Protein 2AO6 (pdb70)

Nearest PDB structures (foldseek):
  1xow-assembly1_A  TM=1.003E+00  e=2.708E-36  Homo sapiens
  8fh0-assembly1_A  TM=9.966E-01  e=3.896E-35  Homo sapiens
  7ztz-assembly1_A  TM=9.965E-01  e=6.327E-35  Homo sapiens
  8fh1-assembly1_A  TM=9.965E-01  e=7.680E-35  Homo sapiens
  7ztv-assembly1_A  TM=9.935E-01  e=2.231E-34  Homo sapiens

CATH classification: 1.10.565.10

InterPro domains:
  IPR000536 Nuclear hormone receptor, ligand-binding domain [PF00104] (699-878)
  IPR000536 Nuclear hormone receptor, ligand-binding domain [PS51843] (669-900)
  IPR000536 Nuclear hormone receptor, ligand-binding domain [SM00430] (707-871)
  IPR001103 Androgen receptor [PF02166] (6-449)
  IPR001103 Androgen receptor [PR00521] (6-25)
  IPR001103 Androgen receptor [PR00521] (27-45)
  IPR001103 Androgen receptor [PR00521] (169-188)
  IPR001103 Androgen receptor [PR00521] (218-238)
  IPR001103 Androgen receptor [PR00521] (264-284)
  IPR001103 Androgen receptor [PR00521] (301-321)
  IPR001103 Androgen receptor [PR00521] (346-368)
  IPR001103 Androgen receptor [PR00521] (382-401)
  IPR001103 Androgen receptor [PR00521] (432-449)
  IPR001628 Zinc finger, nuclear hormone receptor-type [PF00105] (558-626)
  IPR001628 Zinc finger, nuclear hormone receptor-type [PR00047] (560-576)
  IPR001628 Zinc finger, nuclear hormone receptor-type [PR00047] (576-591)
  IPR001628 Zinc finger, nuclear hormone receptor-type [PR00047] (609-617)
  IPR001628 Zinc finger, nuclear hormone receptor-type [PR00047] (617-625)
  IPR001628 Zinc finger, nuclear hormone receptor-type [PS00031] (560-586)
  IPR001628 Zinc finger, nuclear hormone receptor-type [PS51030] (557-632)

Secondary structure (DSSP, 8-state):
-HHHHHHHHH----------TTSPP-HHHHHHHHHHHHHHHHHHHHHHHHTSTTGGGS-HHHHHHHHHHHHHHHHHHHHHHHHHHHHTTSSEEEETTEEE-HHHHHHTT-HHHHHHHHHHHHHHHHTT--HHHHHHHHHHHTTSEEETT--TTHHHHHHHHHHHHHHHHHHH--HHHHHHHHHHHHHHHHHHHHHHHHHHHHHHHHHHHHHT----HHHHHHHHHTHHHHHTTSEEE--S--/--HHHHHHHH-

GO terms:
  GO:0045944 positive regulation of transcription by RNA polymerase II (P, IDA)
  GO:0005634 nucleus (C, IDA)
  GO:0005737 cytoplasm (C, IDA)
  GO:0045944 positive regulation of transcription by RNA polymerase II (P, IMP)
  GO:0004879 nuclear receptor activity (F, IDA)
  GO:0001223 transcription coactivator binding (F, IDA)
  GO:0030520 estrogen receptor signaling pathway (P, IDA)
  GO:0030521 androgen receptor signaling pathway (P, IDA)
  GO:0071391 cellular response to estrogen stimulus (P, IDA)
  GO:0071394 cellular response to testosterone stimulus (P, IDA)
  GO:0001223 transcription coactivator binding (F, IPI)
  GO:0001091 RNA polymerase II general transcription initiation factor binding (F, IPI)
  GO:0051117 ATPase binding (F, IDA)
  GO:0032991 protein-containing complex (C, IDA)
  GO:0000978 RNA polymerase II cis-regulatory region sequence-specific DNA binding (F, IDA)
  GO:0001228 DNA-binding transcription activator activity, RNA polymerase II-specific (F, IDA)
  GO:0005497 androgen binding (F, IDA)
  GO:0003682 chromatin binding (F, IDA)
  GO:0003700 DNA-binding transcription factor activity (F, IDA)
  GO:0005634 nucleus (C, EXP)

Radius of gyration: 17.63 Å; Cα contacts (8 Å, |Δi|>4): 307; chains: 2; bounding box: 49×38×50 Å

Foldseek 3Di:
DVQLVQLVVLDDDAQAQPQDPVDDDAQQRLQQSLQSSLVRVLVSLLSSQVSHPLSVVDDPVVSVQLSLVLSLLLLLLVQLQCCCVPPNLQWGCSHPHRTGHQVNCVNNVVVVLRVLSSVLSNVCVVLVPDPSLSSLLSSLSSLFKFFPVADPCNPSSVVVNVVSLVVSLVVLPVSSVVSNVSSLVSSQSSFVSSLSVLVVVLVCLVCCVVVVHDHDDVRSVSSVPVSVCDVVVRMGTHHPPD/DPVVVVVVVVD

B-factor: mean 28.68, std 8.78, range [15.26, 87.95]

Sequence (253 aa):
PIFLNVLEAIEPGVVCAGHDNNQPDSFAALLSSLNELGERQLVHVVKWAKALPGFRNLHVDDQMAVIQYSWMGLMVFAMGWRSFTNVNSRMLYFAPDLVFNEYRMHKSRMYSQCVRMRHLSQEFGWLQITPQEFLCMKALLLFSIIPVDGLKNQKFFDELRMNYIKELDRIIATSCSRRFYQLTKLLDSVQPIARELHQFTFDLLIKSHMVSVDFPEMMAEIISVQVPKILSGKVKPIYFHTGNAALRYLLGA

Structure (mmCIF, N/CA/C/O backbone):
data_2AO6
#
_entry.id   2AO6
#
_cell.length_a   54.580
_cell.length_b   66.700
_cell.length_c   69.400
_cell.angle_alpha   90.00
_cell.angle_beta   90.00
_cell.angle_gamma   90.00
#
_symmetry.space_group_name_H-M   'P 21 21 21'
#
loop_
_entity.id
_entity.type
_entity.pdbx_description
1 polymer 'androgen receptor'
2 polymer '14-mer fragment of Nuclear receptor coactivator 2'
3 non-polymer (17BETA)-17-HYDROXY-17-METHYLESTRA-4,9,11-TRIEN-3-ONE
4 water water
#
loop_
_atom_site.group_PDB
_atom_site.id
_atom_site.type_symbol
_atom_site.label_atom_id
_atom_site.label_alt_id
_atom_site.label_comp_id
_atom_site.label_asym_id
_atom_site.label_entity_id
_atom_site.label_seq_id
_atom_site.pdbx_PDB_ins_code
_atom_site.Cartn_x
_atom_site.Cartn_y
_atom_site.Cartn_z
_atom_site.occupancy
_atom_site.B_iso_or_equiv
_atom_site.auth_seq_id
_atom_site.auth_comp_id
_atom_site.auth_asym_id
_atom_site.auth_atom_id
_atom_site.pdbx_PDB_model_num
ATOM 1 N N . PRO A 1 1 ? 9.592 25.087 19.537 1.00 34.82 671 PRO A N 1
ATOM 2 C CA . PRO A 1 1 ? 10.545 26.187 19.768 1.00 33.27 671 PRO A CA 1
ATOM 3 C C . PRO A 1 1 ? 11.972 25.746 20.072 1.00 29.79 671 PRO A C 1
ATOM 4 O O . PRO A 1 1 ? 12.638 25.186 19.214 1.00 27.99 671 PRO A O 1
ATOM 8 N N . ILE A 1 2 ? 12.426 25.992 21.298 1.00 29.11 672 ILE A N 1
ATOM 9 C CA . ILE A 1 2 ? 13.793 25.675 21.710 1.00 28.46 672 ILE A CA 1
ATOM 10 C C . ILE A 1 2 ? 14.385 24.369 21.199 1.00 26.57 672 ILE A C 1
ATOM 11 O O . ILE A 1 2 ? 15.405 24.386 20.511 1.00 25.41 672 ILE A O 1
ATOM 16 N N . PHE A 1 3 ? 13.758 23.244 21.532 1.00 25.90 673 PH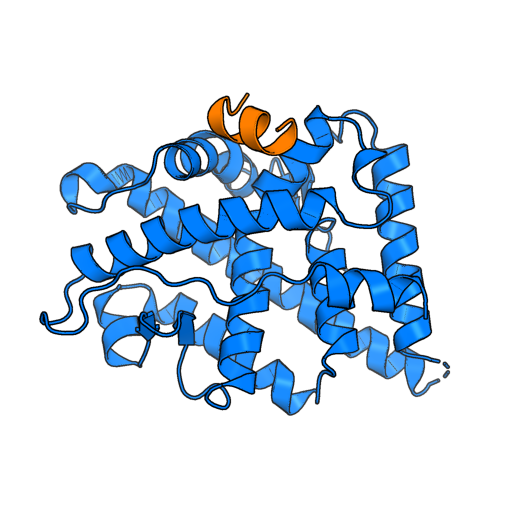E A N 1
ATOM 17 C CA . PHE A 1 3 ? 14.260 21.940 21.100 1.00 25.31 673 PHE A CA 1
ATOM 18 C C . PHE A 1 3 ? 14.409 21.832 19.577 1.00 24.71 673 PHE A C 1
ATOM 19 O O . PHE A 1 3 ? 15.473 21.459 19.083 1.00 21.55 673 PHE A O 1
ATOM 27 N N . LEU A 1 4 ? 13.348 22.150 18.836 1.00 22.61 674 LEU A N 1
ATOM 28 C CA . LEU A 1 4 ? 13.404 22.078 17.374 1.00 22.95 674 LEU A CA 1
ATOM 29 C C . LEU A 1 4 ? 14.374 23.090 16.775 1.00 21.48 674 LEU A C 1
ATOM 30 O O . LEU A 1 4 ? 14.991 22.823 15.739 1.00 21.97 674 LEU A O 1
ATOM 35 N N . ASN A 1 5 ? 14.505 24.254 17.407 1.00 20.19 675 ASN A N 1
ATOM 36 C CA . ASN A 1 5 ? 15.451 25.251 16.909 1.00 21.83 675 ASN A CA 1
ATOM 37 C C . ASN A 1 5 ? 16.840 24.632 16.913 1.00 18.14 675 ASN A C 1
ATOM 38 O O . ASN A 1 5 ? 17.612 24.820 15.976 1.00 17.32 675 ASN A O 1
ATOM 43 N N . VAL A 1 6 ? 17.146 23.903 17.982 1.00 17.52 676 VAL A N 1
ATOM 44 C CA . VAL A 1 6 ? 18.457 23.283 18.127 1.00 17.03 676 VAL A CA 1
ATOM 45 C C . VAL A 1 6 ? 18.704 22.197 17.096 1.00 16.91 676 VAL A C 1
ATOM 46 O O . VAL A 1 6 ? 19.721 22.224 16.417 1.00 17.05 676 VAL A O 1
ATOM 50 N N . LEU A 1 7 ? 17.776 21.250 16.964 1.00 17.01 677 LEU A N 1
ATOM 51 C CA . LEU A 1 7 ? 17.940 20.183 15.983 1.00 16.59 677 LEU A CA 1
ATOM 52 C C . LEU A 1 7 ? 18.134 20.728 14.561 1.00 17.41 677 LEU A C 1
ATOM 53 O O . LEU A 1 7 ? 18.938 20.206 13.792 1.00 16.53 677 LEU A O 1
ATOM 58 N N . GLU A 1 8 ? 17.404 21.776 14.201 1.00 17.65 678 GLU A N 1
ATOM 59 C CA . GLU A 1 8 ? 17.550 22.336 12.862 1.00 18.01 678 GLU A CA 1
ATOM 60 C C . GLU A 1 8 ? 18.921 22.983 12.704 1.00 20.26 678 GLU A C 1
ATOM 61 O O . GLU A 1 8 ? 19.574 22.831 11.669 1.00 18.83 678 GLU A O 1
ATOM 63 N N . ALA A 1 9 ? 19.357 23.685 13.746 1.00 18.33 679 ALA A N 1
ATOM 64 C CA . ALA A 1 9 ? 20.641 24.381 13.730 1.00 19.78 679 ALA A CA 1
ATOM 65 C C . ALA A 1 9 ? 21.860 23.463 13.620 1.00 19.09 679 ALA A C 1
ATOM 66 O O . ALA A 1 9 ? 22.826 23.797 12.947 1.00 19.29 679 ALA A O 1
ATOM 68 N N . ILE A 1 10 ? 21.815 22.306 14.270 1.00 19.16 680 ILE A N 1
ATOM 69 C CA . ILE A 1 10 ? 22.957 21.391 14.237 1.00 18.89 680 ILE A CA 1
ATOM 70 C C . ILE A 1 10 ? 22.944 20.359 13.118 1.00 18.58 680 ILE A C 1
ATOM 71 O O . ILE A 1 10 ? 23.906 19.615 12.962 1.00 18.99 680 ILE A O 1
ATOM 76 N N . GLU A 1 11 ? 21.869 20.306 12.341 1.00 20.23 681 GLU A N 1
ATOM 77 C CA . GLU A 1 11 ? 21.772 19.327 11.260 1.00 22.14 681 GLU A CA 1
ATOM 78 C C . GLU A 1 11 ? 22.926 19.472 10.267 1.00 23.65 681 GLU A C 1
ATOM 79 O O . GLU A 1 11 ? 23.135 20.535 9.685 1.00 23.68 681 GLU A O 1
ATOM 85 N N . PRO A 1 12 ? 23.690 18.392 10.057 1.00 24.26 682 PRO A N 1
ATOM 86 C CA . PRO A 1 12 ? 24.825 18.424 9.130 1.00 26.35 682 PRO A CA 1
ATOM 87 C C . PRO A 1 12 ? 24.440 18.843 7.720 1.00 26.47 682 PRO A C 1
ATOM 88 O O . PRO A 1 12 ? 23.311 18.619 7.279 1.00 27.68 682 PRO A O 1
ATOM 92 N N . GLY A 1 13 ? 25.389 19.450 7.020 1.00 26.99 683 GLY A N 1
ATOM 93 C CA . GLY A 1 13 ? 25.145 19.870 5.656 1.00 26.65 683 GLY A CA 1
ATOM 94 C C . GLY A 1 13 ? 25.448 18.725 4.705 1.00 28.40 683 GLY A C 1
ATOM 95 O O . GLY A 1 13 ? 25.550 17.567 5.130 1.00 27.67 683 GLY A O 1
ATOM 96 N N . VAL A 1 14 ? 25.604 19.041 3.424 1.00 26.59 684 VAL A N 1
ATOM 97 C CA . VAL A 1 14 ? 25.887 18.028 2.411 1.00 26.80 684 VAL A CA 1
ATOM 98 C C . VAL A 1 14 ? 27.267 17.393 2.591 1.00 25.78 684 VAL A C 1
ATOM 99 O O . VAL A 1 14 ? 28.246 18.082 2.879 1.00 24.87 684 VAL A O 1
ATOM 103 N N . VAL A 1 15 ? 27.325 16.073 2.433 1.00 24.09 685 VAL A N 1
ATOM 104 C CA . VAL A 1 15 ? 28.570 15.320 2.552 1.00 22.95 685 VAL A CA 1
ATOM 105 C C . VAL A 1 15 ? 28.825 14.556 1.246 1.00 24.01 685 VAL A C 1
ATOM 106 O O . VAL A 1 15 ? 27.999 13.754 0.824 1.00 22.03 685 VAL A O 1
ATOM 110 N N . CYS A 1 16 ? 29.963 14.808 0.604 1.00 24.53 686 CYS A N 1
ATOM 111 C CA . CYS A 1 16 ? 30.291 14.127 -0.648 1.00 25.88 686 CYS A CA 1
ATOM 112 C C . CYS A 1 16 ? 31.190 12.915 -0.434 1.00 25.49 686 CYS A C 1
ATOM 113 O O . CYS A 1 16 ? 31.960 12.861 0.521 1.00 25.22 686 CYS A O 1
ATOM 116 N N . ALA A 1 17 ? 31.099 11.950 -1.345 1.00 24.45 687 ALA A N 1
ATOM 117 C CA . ALA A 1 17 ? 31.879 10.722 -1.246 1.00 25.62 687 ALA A CA 1
ATOM 118 C C . ALA A 1 17 ? 33.242 10.794 -1.922 1.00 25.88 687 ALA A C 1
ATOM 119 O O . ALA A 1 17 ? 34.172 10.097 -1.518 1.00 25.61 687 ALA A O 1
ATOM 121 N N . GLY A 1 18 ? 33.356 11.634 -2.946 1.00 23.76 688 GLY A N 1
ATOM 122 C CA . GLY A 1 18 ? 34.606 11.746 -3.675 1.00 24.13 688 GLY A CA 1
ATOM 123 C C . GLY A 1 18 ? 34.697 10.635 -4.705 1.00 24.79 688 GLY A C 1
ATOM 124 O O . GLY A 1 18 ? 35.785 10.249 -5.135 1.00 25.91 688 GLY A O 1
ATOM 125 N N . HIS A 1 19 ? 33.537 10.131 -5.114 1.00 24.27 689 HIS A N 1
ATOM 126 C CA . HIS A 1 19 ? 33.461 9.045 -6.083 1.00 25.05 689 HIS A CA 1
ATOM 127 C C . HIS A 1 19 ? 33.723 9.519 -7.507 1.00 23.61 689 HIS A C 1
ATOM 128 O O . HIS A 1 19 ? 33.313 10.613 -7.885 1.00 26.72 689 HIS A O 1
ATOM 135 N N . ASP A 1 20 ? 34.406 8.696 -8.295 1.00 23.37 690 ASP A N 1
ATOM 136 C CA . ASP A 1 20 ? 34.690 9.051 -9.679 1.00 24.26 690 ASP A CA 1
ATOM 137 C C . ASP A 1 20 ? 33.589 8.476 -10.559 1.00 23.99 690 ASP A C 1
ATOM 138 O O . ASP A 1 20 ? 33.597 7.297 -10.904 1.00 22.74 690 ASP A O 1
ATOM 143 N N . ASN A 1 21 ? 32.635 9.325 -10.909 1.00 24.78 691 ASN A N 1
ATOM 144 C CA . ASN A 1 21 ? 31.501 8.928 -11.730 1.00 24.91 691 ASN A CA 1
ATOM 145 C C . ASN A 1 21 ? 31.820 8.783 -13.216 1.00 27.77 691 ASN A C 1
ATOM 146 O O . ASN A 1 21 ? 30.975 8.346 -13.992 1.00 24.92 691 ASN A O 1
ATOM 151 N N . ASN A 1 22 ? 33.037 9.149 -13.609 1.00 29.11 692 ASN A N 1
ATOM 152 C CA . ASN A 1 22 ? 33.437 9.056 -15.013 1.00 33.11 692 ASN A CA 1
ATOM 153 C C . ASN A 1 22 ? 33.922 7.657 -15.364 1.00 34.36 692 ASN A C 1
ATOM 154 O O . ASN A 1 22 ? 33.954 7.272 -16.532 1.00 36.66 692 ASN A O 1
ATOM 159 N N . GLN A 1 23 ? 34.302 6.896 -14.347 1.00 36.12 693 GLN A N 1
ATOM 160 C CA . GLN A 1 23 ? 34.788 5.542 -14.555 1.00 38.45 693 GLN A CA 1
ATOM 161 C C . GLN A 1 23 ? 33.598 4.583 -14.581 1.00 38.79 693 GLN A C 1
ATOM 162 O O . GLN A 1 23 ? 32.547 4.871 -14.010 1.00 38.03 693 GLN A O 1
ATOM 168 N N . PRO A 1 24 ? 33.738 3.437 -15.264 1.00 38.73 694 PRO A N 1
ATOM 169 C CA . PRO A 1 24 ? 32.621 2.487 -15.302 1.00 37.73 694 PRO A CA 1
ATOM 170 C C . PRO A 1 24 ? 32.446 1.872 -13.912 1.00 36.29 694 PRO A C 1
ATOM 171 O O . PRO A 1 24 ? 33.424 1.681 -13.185 1.00 36.31 694 PRO A O 1
ATOM 175 N N . ASP A 1 25 ? 31.206 1.571 -13.541 1.00 33.80 695 ASP A N 1
ATOM 176 C CA . ASP A 1 25 ? 30.929 1.002 -12.227 1.00 32.36 695 ASP A CA 1
ATOM 177 C C . ASP A 1 25 ? 31.612 -0.338 -11.977 1.00 31.68 695 ASP A C 1
ATOM 178 O O . ASP A 1 25 ? 31.620 -1.215 -12.838 1.00 29.89 695 ASP A O 1
ATOM 183 N N . SER A 1 26 ? 32.193 -0.485 -10.791 1.00 30.03 696 SER A N 1
ATOM 184 C CA . SER A 1 26 ? 32.844 -1.733 -10.406 1.00 28.80 696 SER A CA 1
ATOM 185 C C . SER A 1 26 ? 32.543 -1.986 -8.933 1.00 26.48 696 SER A C 1
ATOM 186 O O . SER A 1 26 ? 32.352 -1.043 -8.165 1.00 24.62 696 SER A O 1
ATOM 1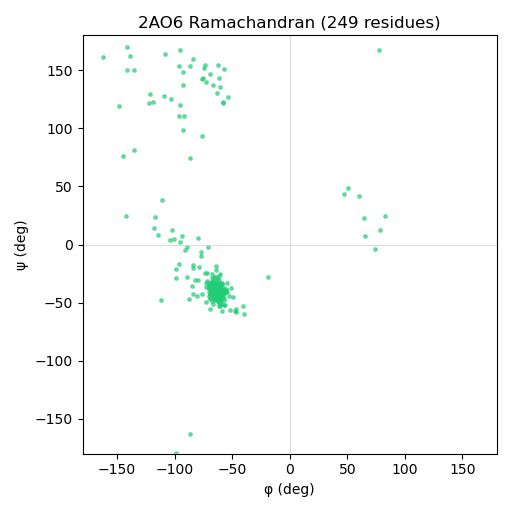89 N N . PHE A 1 27 ? 32.489 -3.260 -8.556 1.00 24.80 697 PHE A N 1
ATOM 190 C CA . PHE A 1 27 ? 32.211 -3.672 -7.181 1.00 26.24 697 PHE A CA 1
ATOM 191 C C . PHE A 1 27 ? 33.128 -2.974 -6.185 1.00 26.39 697 PHE A C 1
ATOM 192 O O . PHE A 1 27 ? 32.665 -2.319 -5.253 1.00 25.72 697 PHE A O 1
ATOM 200 N N . ALA A 1 28 ? 34.432 -3.116 -6.393 1.00 27.19 698 ALA A N 1
ATOM 201 C CA . ALA A 1 28 ? 35.420 -2.536 -5.494 1.00 27.49 698 ALA A CA 1
ATOM 202 C C . ALA A 1 28 ? 35.383 -1.017 -5.398 1.00 27.54 698 ALA A C 1
ATOM 203 O O . ALA A 1 28 ? 35.526 -0.462 -4.308 1.00 27.19 698 ALA A O 1
ATOM 205 N N . ALA A 1 29 ? 35.191 -0.340 -6.526 1.00 26.31 699 ALA A N 1
ATOM 206 C CA . ALA A 1 29 ? 35.158 1.118 -6.519 1.00 25.73 699 ALA A CA 1
ATOM 207 C C . ALA A 1 29 ? 33.918 1.665 -5.815 1.00 23.95 699 ALA A C 1
ATOM 208 O O . ALA A 1 29 ? 34.005 2.624 -5.053 1.00 22.69 699 ALA A O 1
ATOM 210 N N . LEU A 1 30 ? 32.763 1.063 -6.070 1.00 23.42 700 LEU A N 1
ATOM 211 C CA . LEU A 1 30 ? 31.529 1.527 -5.440 1.00 22.90 700 LEU A CA 1
ATOM 212 C C . LEU A 1 30 ? 31.575 1.311 -3.931 1.00 22.03 700 LEU A C 1
ATOM 213 O O . LEU A 1 30 ? 31.200 2.196 -3.168 1.00 20.43 700 LEU A O 1
ATOM 218 N N . LEU A 1 31 ? 32.042 0.141 -3.503 1.00 21.49 701 LEU A N 1
ATOM 219 C CA . LEU A 1 31 ? 32.112 -0.148 -2.074 1.00 22.00 701 LEU A CA 1
ATOM 220 C C . LEU A 1 31 ? 33.189 0.677 -1.373 1.00 22.61 701 LEU A C 1
ATOM 221 O O . LEU A 1 31 ? 33.008 1.103 -0.223 1.00 21.11 701 LEU A O 1
ATOM 226 N N . SER A 1 32 ? 34.309 0.910 -2.051 1.00 21.78 702 SER A N 1
ATOM 227 C CA . SER A 1 32 ? 35.359 1.727 -1.454 1.00 21.64 702 SER A CA 1
ATOM 228 C C . SER A 1 32 ? 34.835 3.152 -1.267 1.00 21.79 702 SER A C 1
ATOM 229 O O . SER A 1 32 ? 35.123 3.800 -0.265 1.00 22.69 702 SER A O 1
ATOM 232 N N . SER A 1 33 ? 34.065 3.642 -2.235 1.00 20.41 703 SER A N 1
ATOM 233 C CA . SER A 1 33 ? 33.507 4.983 -2.125 1.00 20.35 703 SER A CA 1
ATOM 234 C C . SER A 1 33 ? 32.501 5.054 -0.988 1.00 18.55 703 SER A C 1
ATOM 235 O O . SER A 1 33 ? 32.488 6.018 -0.229 1.00 19.94 703 SER A O 1
ATOM 238 N N . LEU A 1 34 ? 31.652 4.040 -0.875 1.00 17.50 704 LEU A N 1
ATOM 239 C CA . LEU A 1 34 ? 30.678 4.009 0.204 1.00 18.77 704 LEU A CA 1
ATOM 240 C C . LEU A 1 34 ? 31.397 4.034 1.550 1.00 18.34 704 LEU A C 1
ATOM 241 O O . LEU A 1 34 ? 31.003 4.783 2.436 1.00 18.18 704 LEU A O 1
ATOM 246 N N . ASN A 1 35 ? 32.459 3.235 1.697 1.00 18.02 705 ASN A N 1
ATOM 247 C CA . ASN A 1 35 ? 33.211 3.199 2.948 1.00 19.93 705 ASN A CA 1
ATOM 248 C C . ASN A 1 35 ? 33.823 4.553 3.290 1.00 19.15 705 ASN A C 1
ATOM 249 O O . ASN A 1 35 ? 33.802 4.972 4.444 1.00 19.57 705 ASN A O 1
ATOM 254 N N . GLU A 1 36 ? 34.364 5.238 2.292 1.00 20.21 706 GLU A N 1
ATOM 255 C CA . GLU A 1 36 ? 34.958 6.555 2.517 1.00 19.68 706 GLU A CA 1
ATOM 256 C C . GLU A 1 36 ? 33.855 7.532 2.931 1.00 18.48 706 GLU A C 1
ATOM 257 O O . GLU A 1 36 ? 34.048 8.366 3.810 1.00 19.82 706 GLU A O 1
ATOM 263 N N . LEU A 1 37 ? 32.699 7.423 2.290 1.00 17.42 707 LEU A N 1
ATOM 264 C CA . LEU A 1 37 ? 31.576 8.293 2.614 1.00 16.88 707 LEU A CA 1
ATOM 265 C C . LEU A 1 37 ? 31.117 7.988 4.038 1.00 17.13 707 LEU A C 1
ATOM 266 O O . LEU A 1 37 ? 30.758 8.893 4.790 1.00 20.06 707 LEU A O 1
ATOM 271 N N . GLY A 1 38 ? 31.140 6.709 4.404 1.00 20.10 708 GLY A N 1
ATOM 272 C CA . GLY A 1 38 ? 30.730 6.307 5.740 1.00 21.40 708 GLY A CA 1
ATOM 273 C C . GLY A 1 38 ? 31.629 6.942 6.785 1.00 23.03 708 GLY A C 1
ATOM 274 O O . GLY A 1 38 ? 31.169 7.398 7.839 1.00 21.20 708 GLY A O 1
ATOM 275 N N . GLU A 1 39 ? 32.923 6.967 6.495 1.00 23.06 709 GLU A N 1
ATOM 276 C CA . GLU A 1 39 ? 33.881 7.569 7.408 1.00 23.64 709 GLU A CA 1
ATOM 277 C C . GLU A 1 39 ? 33.579 9.062 7.521 1.00 23.52 709 GLU A C 1
ATOM 278 O O . GLU A 1 39 ? 33.535 9.616 8.622 1.00 21.97 709 GLU A O 1
ATOM 284 N N . ARG A 1 40 ? 33.375 9.714 6.380 1.00 20.85 710 ARG A N 1
ATOM 285 C CA . ARG A 1 40 ? 33.078 11.139 6.382 1.00 20.95 710 ARG A CA 1
ATOM 286 C C . ARG A 1 40 ? 31.811 11.440 7.161 1.00 20.35 710 ARG A C 1
ATOM 287 O O . ARG A 1 40 ? 31.760 12.413 7.910 1.00 20.86 710 ARG A O 1
ATOM 295 N N . GLN A 1 41 ? 30.794 10.601 7.000 1.00 19.21 711 GLN A N 1
ATOM 296 C CA . GLN A 1 41 ? 29.548 10.806 7.715 1.00 20.93 711 GLN A CA 1
ATOM 297 C C . GLN A 1 41 ? 29.709 10.534 9.205 1.00 19.78 711 GLN A C 1
ATOM 298 O O . GLN A 1 41 ? 29.074 11.188 10.020 1.00 19.33 711 GLN A O 1
ATOM 304 N N . LEU A 1 42 ? 30.567 9.582 9.563 1.00 18.78 712 LEU A N 1
ATOM 305 C CA . LEU A 1 42 ? 30.795 9.277 10.970 1.00 19.59 712 LEU A CA 1
ATOM 306 C C . LEU A 1 42 ? 31.358 10.517 11.662 1.00 18.72 712 LEU A C 1
ATOM 307 O O . LEU A 1 42 ? 30.989 10.836 12.791 1.00 18.06 712 LEU A O 1
ATOM 312 N N . VAL A 1 43 ? 32.263 11.211 10.979 1.00 19.68 713 VAL A N 1
ATOM 313 C CA . VAL A 1 43 ? 32.862 12.423 11.529 1.00 20.06 713 VAL A CA 1
ATOM 314 C C . VAL A 1 43 ? 31.753 13.436 11.823 1.00 19.46 713 VAL A C 1
ATOM 315 O O . VAL A 1 43 ? 31.735 14.060 12.884 1.00 17.67 713 VAL A O 1
ATOM 319 N N . HIS A 1 44 ? 30.828 13.594 10.879 1.00 19.51 714 HIS A N 1
ATOM 320 C CA . HIS A 1 44 ? 29.708 14.520 11.057 1.00 19.38 714 HIS A CA 1
ATOM 321 C C . HIS A 1 44 ? 28.741 14.063 12.143 1.00 19.81 714 HIS A C 1
ATOM 322 O O . HIS A 1 44 ? 28.131 14.888 12.826 1.00 20.41 714 HIS A O 1
ATOM 329 N N . VAL A 1 45 ? 28.584 12.754 12.300 1.00 19.20 715 VAL A N 1
ATOM 330 C CA . VAL A 1 45 ? 27.691 12.247 13.342 1.00 19.02 715 VAL A CA 1
ATOM 331 C C . VAL A 1 45 ? 28.218 12.614 14.729 1.00 19.04 715 VAL A C 1
ATOM 332 O O . VAL A 1 45 ? 27.447 12.951 15.630 1.00 20.03 715 VAL A O 1
ATOM 336 N N . VAL A 1 46 ? 29.531 12.552 14.908 1.00 19.45 716 VAL A N 1
ATOM 337 C CA . VAL A 1 46 ? 30.117 12.891 16.204 1.00 20.57 716 VAL A CA 1
ATOM 338 C C . VAL A 1 46 ? 29.918 14.378 16.519 1.00 21.04 716 VAL A C 1
ATOM 339 O O . VAL A 1 46 ? 29.514 14.731 17.618 1.00 20.34 716 VAL A O 1
ATOM 343 N N . LYS A 1 47 ? 30.178 15.245 15.545 1.00 22.22 717 LYS A N 1
ATOM 344 C CA . LYS A 1 47 ? 30.028 16.691 15.742 1.00 22.88 717 LYS A CA 1
ATOM 345 C C . LYS A 1 47 ? 28.570 17.048 16.035 1.00 22.06 717 LYS A C 1
ATOM 346 O O . LYS A 1 47 ? 28.274 17.939 16.833 1.00 21.33 717 LYS A O 1
ATOM 352 N N . TRP A 1 48 ? 27.666 16.325 15.384 1.00 19.22 718 TRP A N 1
ATOM 353 C CA . TRP A 1 48 ? 26.230 16.507 15.545 1.00 18.83 718 TRP A CA 1
ATOM 354 C C . TRP A 1 48 ? 25.779 16.047 16.939 1.00 17.47 718 TRP A C 1
ATOM 355 O O . TRP A 1 48 ? 25.165 16.813 17.696 1.00 16.91 718 TRP A O 1
ATOM 366 N N . ALA A 1 49 ? 26.092 14.800 17.272 1.00 17.20 719 ALA A N 1
ATOM 367 C CA . ALA A 1 49 ? 25.729 14.219 18.560 1.00 19.03 719 ALA A CA 1
ATOM 368 C C . ALA A 1 49 ? 26.245 15.052 19.728 1.00 19.23 719 ALA A C 1
ATOM 369 O O . ALA A 1 49 ? 25.560 15.211 20.738 1.00 19.41 719 ALA A O 1
ATOM 371 N N . LYS A 1 50 ? 27.454 15.581 19.591 1.00 17.74 720 LYS A N 1
ATOM 372 C CA . LYS A 1 50 ? 28.038 16.394 20.649 1.00 21.02 720 LYS A CA 1
ATOM 373 C C . LYS A 1 50 ? 27.212 17.634 20.952 1.00 21.32 720 LYS A C 1
ATOM 374 O O . LYS A 1 50 ? 27.258 18.165 22.064 1.00 22.25 720 LYS A O 1
ATOM 380 N N . ALA A 1 51 ? 26.451 18.093 19.968 1.00 19.46 721 ALA A N 1
ATOM 381 C CA . ALA A 1 51 ? 25.643 19.297 20.141 1.00 19.69 721 ALA A CA 1
ATOM 382 C C . ALA A 1 51 ? 24.168 19.039 20.434 1.00 19.77 721 ALA A C 1
ATOM 383 O O . ALA A 1 51 ? 23.379 19.981 20.504 1.00 19.95 721 ALA A O 1
ATOM 385 N N . LEU A 1 52 ? 23.789 17.777 20.606 1.00 19.57 722 LEU A N 1
ATOM 386 C CA . LEU A 1 52 ? 22.397 17.443 20.901 1.00 19.40 722 LEU A CA 1
ATOM 387 C C . LEU A 1 52 ? 22.065 17.779 22.352 1.00 19.99 722 LEU A C 1
ATOM 388 O O . LEU A 1 52 ? 22.895 17.617 23.239 1.00 19.03 722 LEU A O 1
ATOM 393 N N . PRO A 1 53 ? 20.840 18.259 22.611 1.00 19.26 723 PRO A N 1
ATOM 394 C CA . PRO A 1 53 ? 20.467 18.594 23.986 1.00 20.24 723 PRO A CA 1
ATOM 395 C C . PRO A 1 53 ? 20.696 17.421 24.950 1.00 21.07 723 PRO A C 1
ATOM 396 O O . PRO A 1 53 ? 20.230 16.303 24.710 1.00 21.00 723 PRO A O 1
ATOM 400 N N . GLY A 1 54 ? 21.434 17.682 26.025 1.00 21.12 724 GLY A N 1
ATOM 401 C CA . GLY A 1 54 ? 21.703 16.666 27.030 1.00 23.40 724 GLY A CA 1
ATOM 402 C C . GLY A 1 54 ? 22.687 15.543 26.729 1.00 23.91 724 GLY A C 1
ATOM 403 O O . GLY A 1 54 ? 22.974 14.731 27.611 1.00 26.51 724 GLY A O 1
ATOM 404 N N . PHE A 1 55 ? 23.225 15.485 25.514 1.00 23.75 725 PHE A N 1
ATOM 405 C CA . PHE A 1 55 ? 24.154 14.414 25.157 1.00 24.48 725 PHE A CA 1
ATOM 406 C C . PHE A 1 55 ? 25.416 14.339 26.014 1.00 27.41 725 PHE A C 1
ATOM 407 O O . PHE A 1 55 ? 25.846 13.250 26.406 1.00 25.59 725 PHE A O 1
ATOM 415 N N . ARG A 1 56 ? 26.020 15.489 26.290 1.00 30.06 726 ARG A N 1
ATOM 416 C CA . ARG A 1 56 ? 27.241 15.515 27.083 1.00 33.69 726 ARG A CA 1
ATOM 417 C C . ARG A 1 56 ? 26.991 15.191 28.552 1.00 34.86 726 ARG A C 1
ATOM 418 O O . ARG A 1 56 ? 27.929 15.128 29.350 1.00 36.43 726 ARG A O 1
ATOM 426 N N . ASN A 1 57 ? 25.725 14.983 28.903 1.00 34.95 727 ASN A N 1
ATOM 427 C CA . ASN A 1 57 ? 25.356 14.616 30.267 1.00 36.74 727 ASN A CA 1
ATOM 428 C C . ASN A 1 57 ? 25.649 13.127 30.457 1.00 35.98 727 ASN A C 1
ATOM 429 O O . ASN A 1 57 ? 25.755 12.637 31.584 1.00 36.80 727 ASN A O 1
ATOM 434 N N . LEU A 1 58 ? 25.764 12.411 29.342 1.00 32.88 728 LEU A N 1
ATOM 435 C CA . LEU A 1 58 ? 26.047 10.981 29.366 1.00 30.88 728 LEU A CA 1
ATOM 436 C C . LEU A 1 58 ? 27.503 10.746 29.726 1.00 29.48 728 LEU A C 1
ATOM 437 O O . LEU A 1 58 ? 28.360 11.589 29.460 1.00 30.57 728 LEU A O 1
ATOM 442 N N . HIS A 1 59 ? 27.784 9.601 30.332 1.00 30.88 729 HIS A N 1
ATOM 443 C CA . HIS A 1 59 ? 29.157 9.266 30.672 1.00 31.16 729 HIS A CA 1
ATOM 444 C C . HIS A 1 59 ? 29.909 9.216 29.340 1.00 31.14 729 HIS A C 1
ATOM 445 O O . HIS A 1 59 ? 29.357 8.774 28.326 1.00 27.57 729 HIS A O 1
ATOM 452 N N . VAL A 1 60 ? 31.159 9.663 29.337 1.00 28.01 730 VAL A N 1
ATOM 453 C CA . VAL A 1 60 ? 31.937 9.680 28.108 1.00 31.17 730 VAL A CA 1
ATOM 454 C C . VAL A 1 60 ? 32.036 8.319 27.419 1.00 30.52 730 VAL A C 1
ATOM 455 O O . VAL A 1 60 ? 31.994 8.244 26.192 1.00 29.42 730 VAL A O 1
ATOM 459 N N . ASP A 1 61 ? 32.166 7.244 28.192 1.00 30.51 731 ASP A N 1
ATOM 460 C CA . ASP A 1 61 ? 32.252 5.919 27.584 1.00 32.11 731 ASP A CA 1
ATOM 461 C C . ASP A 1 61 ? 30.927 5.548 26.926 1.00 30.14 731 ASP A C 1
ATOM 462 O O . ASP A 1 61 ? 30.906 4.791 25.956 1.00 28.77 731 ASP A O 1
ATOM 467 N N . ASP A 1 62 ? 29.829 6.087 27.449 1.00 28.73 732 ASP A N 1
ATOM 468 C CA . ASP A 1 62 ? 28.506 5.809 26.889 1.00 28.04 732 ASP A CA 1
ATOM 469 C C . ASP A 1 62 ? 28.276 6.659 25.641 1.00 26.83 732 ASP A C 1
ATOM 470 O O . ASP A 1 62 ? 27.552 6.258 24.727 1.00 26.40 732 ASP A O 1
ATOM 475 N N . GLN A 1 63 ? 28.886 7.836 25.610 1.00 24.85 733 GLN A N 1
ATOM 476 C CA . GLN A 1 63 ? 28.763 8.708 24.448 1.00 24.68 733 GLN A CA 1
ATOM 477 C C . GLN A 1 63 ? 29.377 7.956 23.269 1.00 23.08 733 GLN A C 1
ATOM 478 O O . GLN A 1 63 ? 28.792 7.873 22.186 1.00 23.31 733 GLN A O 1
ATOM 484 N N . MET A 1 64 ? 30.561 7.404 23.505 1.00 21.04 734 MET A N 1
ATOM 485 C CA . MET A 1 64 ? 31.280 6.647 22.492 1.00 22.54 734 MET A CA 1
ATOM 486 C C . MET A 1 64 ? 30.446 5.464 22.031 1.00 22.62 734 MET A C 1
ATOM 487 O O . MET A 1 64 ? 30.309 5.205 20.831 1.00 21.76 734 MET A O 1
ATOM 492 N N . ALA A 1 65 ? 29.885 4.752 23.002 1.00 22.08 735 ALA A N 1
ATOM 493 C CA . ALA A 1 65 ? 29.088 3.569 22.727 1.00 21.91 735 ALA A CA 1
ATOM 494 C C . ALA A 1 65 ? 27.873 3.797 21.843 1.00 21.12 735 ALA A C 1
ATOM 495 O O . ALA A 1 65 ? 27.749 3.155 20.809 1.00 21.76 735 ALA A O 1
ATOM 497 N N . VAL A 1 66 ? 26.971 4.693 22.241 1.00 22.21 736 VAL A N 1
ATOM 498 C CA . VAL A 1 66 ? 25.775 4.919 21.439 1.00 21.25 736 VAL A CA 1
ATOM 499 C C . VAL A 1 66 ? 26.127 5.409 20.042 1.00 19.79 736 VAL A C 1
ATOM 500 O O . VAL A 1 66 ? 25.463 5.057 19.073 1.00 18.69 736 VAL A O 1
ATOM 504 N N . ILE A 1 67 ? 27.177 6.212 19.925 1.00 17.38 737 ILE A N 1
ATOM 505 C CA . ILE A 1 67 ? 27.569 6.678 18.606 1.00 17.83 737 ILE A CA 1
ATOM 506 C C . ILE A 1 67 ? 28.003 5.490 17.749 1.00 19.11 737 ILE A C 1
ATOM 507 O O . ILE A 1 67 ? 27.570 5.351 16.608 1.00 16.03 737 ILE A O 1
ATOM 512 N N . GLN A 1 68 ? 28.847 4.625 18.313 1.00 18.08 738 GLN A N 1
ATOM 513 C CA . GLN A 1 68 ? 29.346 3.469 17.584 1.00 21.89 738 GLN A CA 1
ATOM 514 C C . GLN A 1 68 ? 28.294 2.416 17.240 1.00 22.34 738 GLN A C 1
ATOM 515 O O . GLN A 1 68 ? 28.402 1.749 16.215 1.00 23.21 738 GLN A O 1
ATOM 521 N N . TYR A 1 69 ? 27.275 2.264 18.081 1.00 20.56 739 TYR A N 1
ATOM 522 C CA . TYR A 1 69 ? 26.238 1.277 17.806 1.00 19.67 739 TYR A CA 1
ATOM 523 C C . TYR A 1 69 ? 25.154 1.819 16.877 1.00 19.56 739 TYR A C 1
ATOM 524 O O . TYR A 1 69 ? 24.623 1.088 16.044 1.00 19.12 739 TYR A O 1
ATOM 533 N N . SER A 1 70 ? 24.836 3.101 17.026 1.00 17.93 740 SER A N 1
ATOM 534 C CA . SER A 1 70 ? 23.781 3.740 16.241 1.00 19.15 740 SER A CA 1
ATOM 535 C C . SER A 1 70 ? 24.164 4.259 14.863 1.00 19.08 740 SER A C 1
ATOM 536 O O . SER A 1 70 ? 23.293 4.518 14.035 1.00 18.51 740 SER A O 1
ATOM 539 N N . TRP A 1 71 ? 25.460 4.425 14.630 1.00 18.46 741 TRP A N 1
ATOM 540 C CA . TRP A 1 71 ? 25.978 4.943 13.367 1.00 18.99 741 TRP A CA 1
ATOM 541 C C . TRP A 1 71 ? 25.287 4.418 12.101 1.00 18.98 741 TRP A C 1
ATOM 542 O O . TRP A 1 71 ? 24.826 5.205 11.271 1.00 17.85 741 TRP A O 1
ATOM 553 N N . MET A 1 72 ? 25.196 3.101 11.953 1.00 17.29 742 MET A N 1
ATOM 554 C CA . MET A 1 72 ? 24.566 2.530 10.763 1.00 18.62 742 MET A CA 1
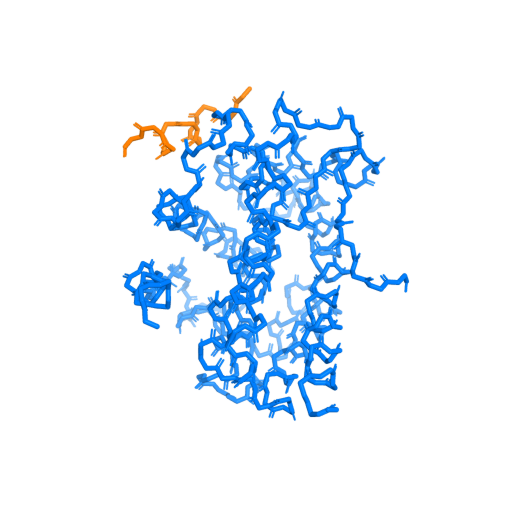ATOM 555 C C . MET A 1 72 ? 23.116 2.982 10.579 1.00 17.72 742 MET A C 1
ATOM 556 O O . MET A 1 72 ? 22.736 3.427 9.495 1.00 15.70 742 MET A O 1
ATOM 561 N N . GLY A 1 73 ? 22.316 2.849 11.635 1.00 18.00 743 GLY A N 1
ATOM 562 C CA . GLY A 1 73 ? 20.917 3.238 11.568 1.00 17.07 743 GLY A CA 1
ATOM 563 C C . GLY A 1 73 ? 20.750 4.707 11.248 1.00 17.73 743 GLY A C 1
ATOM 564 O O . GLY A 1 73 ? 19.880 5.089 10.462 1.00 17.69 743 GLY A O 1
ATOM 565 N N . LEU A 1 74 ? 21.578 5.540 11.870 1.00 15.82 744 LEU A N 1
ATOM 566 C CA . LEU A 1 74 ? 21.531 6.972 11.621 1.00 18.60 744 LEU A CA 1
ATOM 567 C C . LEU A 1 74 ? 21.811 7.262 10.142 1.00 16.90 744 LEU A C 1
ATOM 568 O O . LEU A 1 74 ? 21.113 8.062 9.526 1.00 16.78 744 LEU A O 1
ATOM 573 N N . MET A 1 75 ? 22.818 6.608 9.566 1.00 18.92 745 MET A N 1
ATOM 574 C CA . MET A 1 75 ? 23.144 6.847 8.163 1.00 17.75 745 MET A CA 1
ATOM 575 C C . MET A 1 75 ? 22.028 6.391 7.239 1.00 18.72 745 MET A C 1
ATOM 576 O O . MET A 1 75 ? 21.702 7.072 6.267 1.00 19.09 745 MET A O 1
ATOM 581 N N . VAL A 1 76 ? 21.441 5.239 7.550 1.00 17.61 746 VAL A N 1
ATOM 582 C CA . VAL A 1 76 ? 20.361 4.689 6.743 1.00 18.13 746 VAL A CA 1
ATOM 583 C C . VAL A 1 76 ? 19.124 5.586 6.744 1.00 17.75 746 VAL A C 1
ATOM 584 O O . VAL A 1 76 ? 18.511 5.830 5.703 1.00 16.14 746 VAL A O 1
ATOM 588 N N . PHE A 1 77 ? 18.767 6.080 7.921 1.00 17.89 747 PHE A N 1
ATOM 589 C CA . PHE A 1 77 ? 17.601 6.942 8.074 1.00 18.65 747 PHE A CA 1
ATOM 590 C C . PHE A 1 77 ? 17.788 8.269 7.328 1.00 20.00 747 PHE A C 1
ATOM 591 O O . PHE A 1 77 ? 16.903 8.706 6.589 1.00 19.50 747 PHE A O 1
ATOM 599 N N . ALA A 1 78 ? 18.939 8.908 7.520 1.00 17.44 748 ALA A N 1
ATOM 600 C CA . ALA A 1 78 ? 19.212 10.176 6.863 1.00 18.76 748 ALA A CA 1
ATOM 601 C C . ALA A 1 78 ? 19.260 10.000 5.347 1.00 19.34 748 ALA A C 1
ATOM 602 O O . ALA A 1 78 ? 18.760 10.838 4.599 1.00 18.03 748 ALA A O 1
ATOM 604 N N . MET A 1 79 ? 19.859 8.902 4.901 1.00 19.46 749 MET A N 1
ATOM 605 C CA . MET A 1 79 ? 19.968 8.626 3.476 1.00 20.21 749 MET A CA 1
ATOM 606 C C . MET A 1 79 ? 18.571 8.425 2.885 1.00 21.10 749 MET A C 1
ATOM 607 O O . MET A 1 79 ? 18.285 8.872 1.772 1.00 20.67 749 MET A O 1
ATOM 612 N N . GLY A 1 80 ? 17.700 7.759 3.639 1.00 21.91 750 GLY A N 1
ATOM 613 C CA . GLY A 1 80 ? 16.345 7.534 3.162 1.00 22.59 750 GLY A CA 1
ATOM 614 C C . GLY A 1 80 ? 15.614 8.856 2.999 1.00 22.41 750 GLY A C 1
ATOM 615 O O . GLY A 1 80 ? 14.818 9.041 2.072 1.00 20.55 750 GLY A O 1
ATOM 616 N N . TRP A 1 81 ? 15.892 9.791 3.902 1.00 20.74 751 TRP A N 1
ATOM 617 C CA . TRP A 1 81 ? 15.261 11.104 3.848 1.00 20.91 751 TRP A CA 1
ATOM 618 C C . TRP A 1 81 ? 15.799 11.883 2.654 1.00 21.42 751 TRP A C 1
ATOM 619 O O . TRP A 1 81 ? 15.032 12.512 1.924 1.00 22.44 751 TRP A O 1
ATOM 630 N N . ARG A 1 82 ? 17.114 11.841 2.455 1.00 20.93 752 ARG A N 1
ATOM 631 C CA . ARG A 1 82 ? 17.735 12.540 1.328 1.00 22.04 752 ARG A CA 1
ATOM 632 C C . ARG A 1 82 ? 17.182 12.027 -0.003 1.00 22.30 752 ARG A C 1
ATOM 633 O O . ARG A 1 82 ? 16.929 12.800 -0.927 1.00 23.68 752 ARG A O 1
ATOM 641 N N . SER A 1 83 ? 17.001 10.716 -0.090 1.00 23.24 753 SER A N 1
ATOM 642 C CA . SER A 1 83 ? 16.493 10.093 -1.306 1.00 23.90 753 SER A CA 1
ATOM 643 C C . SER A 1 83 ? 15.075 10.583 -1.581 1.00 26.63 753 SER A C 1
ATOM 644 O O . SER A 1 83 ? 14.726 10.926 -2.713 1.00 26.46 753 SER A O 1
ATOM 647 N N . PHE A 1 84 ? 14.263 10.613 -0.531 1.00 25.04 754 PHE A N 1
ATOM 648 C CA . PHE A 1 84 ? 12.887 11.071 -0.645 1.00 26.47 754 PHE A CA 1
ATOM 649 C C . PHE A 1 84 ? 12.817 12.517 -1.103 1.00 27.11 754 PHE A C 1
ATOM 650 O O . PHE A 1 84 ? 12.144 12.825 -2.085 1.00 27.54 754 PHE A O 1
ATOM 658 N N . THR A 1 85 ? 13.524 13.401 -0.405 1.00 28.48 755 THR A N 1
ATOM 659 C CA . THR A 1 85 ? 13.486 14.821 -0.733 1.00 31.54 755 THR A CA 1
ATOM 660 C C . THR A 1 85 ? 14.232 15.251 -1.990 1.00 32.38 755 THR A C 1
ATOM 661 O O . THR A 1 85 ? 13.895 16.273 -2.579 1.00 32.54 755 THR A O 1
ATOM 665 N N . ASN A 1 86 ? 15.236 14.492 -2.416 1.00 31.06 756 ASN A N 1
ATOM 666 C CA . ASN A 1 86 ? 15.992 14.902 -3.597 1.00 32.85 756 ASN A CA 1
ATOM 667 C C . ASN A 1 86 ? 15.607 14.235 -4.912 1.00 32.74 756 ASN A C 1
ATOM 668 O O . ASN A 1 86 ? 15.751 14.834 -5.975 1.00 32.88 756 ASN A O 1
ATOM 673 N N . VAL A 1 87 ? 15.107 13.006 -4.849 1.00 33.19 757 VAL A N 1
ATOM 674 C CA . VAL A 1 87 ? 14.735 12.297 -6.066 1.00 31.57 757 VAL A CA 1
ATOM 675 C C . VAL A 1 87 ? 13.472 11.464 -5.896 1.00 33.03 757 VAL A C 1
ATOM 676 O O . VAL A 1 87 ? 13.253 10.488 -6.614 1.00 33.09 757 VAL A O 1
ATOM 680 N N . ASN A 1 88 ? 12.641 11.869 -4.943 1.00 33.09 758 ASN A N 1
ATOM 681 C CA . ASN A 1 88 ? 11.384 11.193 -4.654 1.00 35.41 758 ASN A CA 1
ATOM 682 C C . ASN A 1 88 ? 11.521 9.678 -4.548 1.00 35.63 758 ASN A C 1
ATOM 683 O O . ASN A 1 88 ? 10.701 8.929 -5.081 1.00 35.94 758 ASN A O 1
ATOM 688 N N . SER A 1 89 ? 12.570 9.237 -3.858 1.00 35.17 759 SER A N 1
ATOM 689 C CA . SER A 1 89 ? 12.825 7.817 -3.634 1.00 34.83 759 SER A CA 1
ATOM 690 C C . SER A 1 89 ? 13.138 7.008 -4.887 1.00 34.23 759 SER A C 1
ATOM 691 O O . SER A 1 89 ? 13.238 5.784 -4.822 1.00 36.20 759 SER A O 1
ATOM 694 N N . ARG A 1 90 ? 13.296 7.680 -6.022 1.00 33.62 760 ARG A N 1
ATOM 695 C CA . ARG A 1 90 ? 13.589 6.989 -7.275 1.00 33.32 760 ARG A CA 1
ATOM 696 C C . ARG A 1 90 ? 14.902 6.209 -7.200 1.00 33.63 760 ARG A C 1
ATOM 697 O O . ARG A 1 90 ? 15.013 5.114 -7.752 1.00 34.25 760 ARG A O 1
ATOM 699 N N . MET A 1 91 ? 15.888 6.785 -6.518 1.00 30.86 761 MET A N 1
ATOM 700 C CA . MET A 1 91 ? 17.199 6.167 -6.359 1.00 28.77 761 MET A CA 1
ATOM 701 C C . MET A 1 91 ? 17.715 6.418 -4.946 1.00 25.90 761 MET A C 1
ATOM 702 O O . MET A 1 91 ? 17.136 7.205 -4.201 1.00 25.02 761 MET A O 1
ATOM 707 N N . LEU A 1 92 ? 18.806 5.753 -4.583 1.00 23.08 762 LEU A N 1
ATOM 708 C CA . LEU A 1 92 ? 19.387 5.936 -3.261 1.00 22.05 762 LEU A CA 1
ATOM 709 C C . LEU A 1 92 ? 20.441 7.040 -3.336 1.00 21.45 762 LEU A C 1
ATOM 710 O O . LEU A 1 92 ? 21.501 6.868 -3.940 1.00 20.53 762 LEU A O 1
ATOM 715 N N . TYR A 1 93 ? 20.120 8.169 -2.717 1.00 19.58 763 TYR A N 1
ATOM 716 C CA . TYR A 1 93 ? 20.980 9.346 -2.700 1.00 19.63 763 TYR A CA 1
ATOM 717 C C . TYR A 1 93 ? 21.972 9.260 -1.539 1.00 17.48 763 TYR A C 1
ATOM 718 O O . TYR A 1 93 ? 21.816 9.935 -0.526 1.00 18.01 763 TYR A O 1
ATOM 727 N N . PHE A 1 94 ? 22.979 8.408 -1.676 1.00 17.84 764 PHE A N 1
ATOM 728 C CA . PHE A 1 94 ? 23.970 8.278 -0.616 1.00 18.19 764 PHE A CA 1
ATOM 729 C C . PHE A 1 94 ? 24.666 9.629 -0.467 1.00 17.92 764 PHE A C 1
ATOM 730 O O . PHE A 1 94 ? 24.917 10.102 0.642 1.00 20.02 764 PHE A O 1
ATOM 738 N N . ALA A 1 95 ? 24.948 10.254 -1.606 1.00 19.15 765 ALA A N 1
ATOM 739 C CA . ALA A 1 95 ? 25.601 11.560 -1.648 1.00 20.89 765 ALA A CA 1
ATOM 740 C C . ALA A 1 95 ? 25.365 12.152 -3.034 1.00 21.21 765 ALA A C 1
ATOM 741 O O . ALA A 1 95 ? 25.036 11.431 -3.981 1.00 21.76 765 ALA A O 1
ATOM 743 N N . PRO A 1 96 ? 25.539 13.472 -3.180 1.00 23.07 766 PRO A N 1
ATOM 744 C CA . PRO A 1 96 ? 25.321 14.099 -4.487 1.00 23.54 766 PRO A CA 1
ATOM 745 C C . PRO A 1 96 ? 26.146 13.430 -5.581 1.00 24.20 766 PRO A C 1
ATOM 746 O O . PRO A 1 96 ? 25.716 13.352 -6.730 1.00 23.22 766 PRO A O 1
ATOM 750 N N . ASP A 1 97 ? 27.332 12.949 -5.216 1.00 23.93 767 ASP A N 1
ATOM 751 C CA . ASP A 1 97 ? 28.220 12.298 -6.176 1.00 24.76 767 ASP A CA 1
ATOM 752 C C . ASP A 1 97 ? 28.218 10.779 -6.073 1.00 24.24 767 ASP A C 1
ATOM 753 O O . ASP A 1 97 ? 29.073 10.106 -6.649 1.00 23.22 767 ASP A O 1
ATOM 758 N N . LEU A 1 98 ? 27.253 10.234 -5.341 1.00 21.86 768 LEU A N 1
ATOM 759 C CA . LEU A 1 98 ? 27.147 8.790 -5.215 1.00 21.87 768 LEU A CA 1
ATOM 760 C C . LEU A 1 98 ? 25.673 8.420 -5.138 1.00 22.52 768 LEU A C 1
ATOM 761 O O . LEU A 1 98 ? 25.144 8.116 -4.069 1.00 21.11 768 LEU A O 1
ATOM 766 N N . VAL A 1 99 ? 25.012 8.465 -6.288 1.00 21.06 769 VAL A N 1
ATOM 767 C CA . VAL A 1 99 ? 23.596 8.139 -6.368 1.00 22.63 769 VAL A CA 1
ATOM 768 C C . VAL A 1 99 ? 23.470 6.743 -6.952 1.00 20.70 769 VAL A C 1
ATOM 769 O O . VAL A 1 99 ? 23.989 6.472 -8.029 1.00 22.41 769 VAL A O 1
ATOM 773 N N . PHE A 1 100 ? 22.775 5.864 -6.240 1.00 21.72 770 PHE A N 1
ATOM 774 C CA . PHE A 1 100 ? 22.606 4.481 -6.671 1.00 22.76 770 PHE A CA 1
ATOM 775 C C . PHE A 1 100 ? 21.327 4.213 -7.441 1.00 24.22 770 PHE A C 1
ATOM 776 O O . PHE A 1 100 ? 20.238 4.431 -6.925 1.00 23.69 770 PHE A O 1
ATOM 784 N N . ASN A 1 101 ? 21.468 3.758 -8.684 1.00 25.61 771 ASN A N 1
ATOM 785 C CA . ASN A 1 101 ? 20.313 3.373 -9.487 1.00 25.31 771 ASN A CA 1
ATOM 786 C C . ASN A 1 101 ? 20.281 1.851 -9.329 1.00 24.23 771 ASN A C 1
ATOM 787 O O . ASN A 1 101 ? 21.128 1.293 -8.624 1.00 22.96 771 ASN A O 1
ATOM 792 N N . GLU A 1 102 ? 19.325 1.175 -9.963 1.00 24.75 772 GLU A N 1
ATOM 793 C CA . GLU A 1 102 ? 19.226 -0.280 -9.840 1.00 26.85 772 GLU A CA 1
ATOM 794 C C . GLU A 1 102 ? 20.505 -0.990 -10.282 1.00 25.99 772 GLU A C 1
ATOM 795 O O . GLU A 1 102 ? 20.914 -1.980 -9.676 1.00 25.83 772 GLU A O 1
ATOM 801 N N . TYR A 1 103 ? 21.131 -0.498 -11.345 1.00 23.78 773 TYR A N 1
ATOM 802 C CA . TYR A 1 103 ? 22.359 -1.126 -11.829 1.00 23.47 773 TYR A CA 1
ATOM 803 C C . TYR A 1 103 ? 23.457 -1.134 -10.757 1.00 22.08 773 TYR A C 1
ATOM 804 O O . TYR A 1 103 ? 24.147 -2.137 -10.570 1.00 20.68 773 TYR A O 1
ATOM 813 N N . ARG A 1 104 ? 23.628 -0.013 -10.066 1.00 22.16 774 ARG A N 1
ATOM 814 C CA . ARG A 1 104 ? 24.647 0.065 -9.028 1.00 21.87 774 ARG A CA 1
ATOM 815 C C . ARG A 1 104 ? 24.253 -0.784 -7.832 1.00 22.41 774 ARG A C 1
ATOM 816 O O . ARG A 1 104 ? 25.101 -1.414 -7.199 1.00 23.70 774 ARG A O 1
ATOM 824 N N . MET A 1 105 ? 22.960 -0.816 -7.530 1.00 23.02 775 MET A N 1
ATOM 825 C CA . MET A 1 105 ? 22.488 -1.629 -6.426 1.00 24.28 775 MET A CA 1
ATOM 826 C C . MET A 1 105 ? 22.940 -3.067 -6.667 1.00 26.16 775 MET A C 1
ATOM 827 O O . MET A 1 105 ? 23.381 -3.755 -5.744 1.00 26.81 775 MET A O 1
ATOM 832 N N . HIS A 1 106 ? 22.846 -3.510 -7.919 1.00 25.73 776 HIS A N 1
ATOM 833 C CA . HIS A 1 106 ? 23.241 -4.868 -8.279 1.00 27.21 776 HIS A CA 1
ATOM 834 C C . HIS A 1 106 ? 24.751 -5.062 -8.358 1.00 25.34 776 HIS A C 1
ATOM 835 O O . HIS A 1 106 ? 25.274 -6.073 -7.901 1.00 25.03 776 HIS A O 1
ATOM 842 N N . LYS A 1 107 ? 25.449 -4.098 -8.947 1.00 26.86 777 LYS A N 1
ATOM 843 C CA . LYS A 1 107 ? 26.899 -4.195 -9.089 1.00 28.54 777 LYS A CA 1
ATOM 844 C C . LYS A 1 107 ? 27.592 -4.240 -7.727 1.00 29.12 777 LYS A C 1
ATOM 845 O O . LYS A 1 107 ? 28.618 -4.910 -7.558 1.00 27.24 777 LYS A O 1
ATOM 851 N N . SER A 1 108 ? 27.022 -3.529 -6.759 1.00 28.03 778 SER A N 1
ATOM 852 C CA . SER A 1 108 ? 27.579 -3.474 -5.409 1.00 28.65 778 SER A CA 1
ATOM 853 C C . SER A 1 108 ? 27.280 -4.742 -4.621 1.00 29.32 778 SER A C 1
ATOM 854 O O . SER A 1 108 ? 27.807 -4.934 -3.526 1.00 27.08 778 SER A O 1
ATOM 857 N N . ARG A 1 109 ? 26.421 -5.596 -5.171 1.00 29.33 779 ARG A N 1
ATOM 858 C CA . ARG A 1 109 ? 26.046 -6.846 -4.516 1.00 30.00 779 ARG A CA 1
ATOM 859 C C . ARG A 1 109 ? 25.289 -6.630 -3.209 1.00 29.77 779 ARG A C 1
ATOM 860 O O . ARG A 1 109 ? 25.254 -7.509 -2.347 1.00 28.69 779 ARG A O 1
ATOM 868 N N . MET A 1 110 ? 24.677 -5.456 -3.072 1.00 29.58 780 MET A N 1
ATOM 869 C CA . MET A 1 110 ? 23.887 -5.110 -1.890 1.00 30.78 780 MET A CA 1
ATOM 870 C C . MET A 1 110 ? 22.444 -4.887 -2.309 1.00 29.28 780 MET A C 1
ATOM 871 O O . MET A 1 110 ? 21.697 -4.192 -1.618 1.00 29.85 780 MET A O 1
ATOM 876 N N . TYR A 1 111 ? 22.052 -5.470 -3.434 1.00 29.66 781 TYR A N 1
ATOM 877 C CA . TYR A 1 111 ? 20.702 -5.283 -3.946 1.00 28.91 781 TYR A CA 1
ATOM 878 C C . TYR A 1 111 ? 19.574 -5.462 -2.934 1.00 27.11 781 TYR A C 1
ATOM 879 O O . TYR A 1 111 ? 18.760 -4.558 -2.748 1.00 26.10 781 TYR A O 1
ATOM 888 N N . SER A 1 112 ? 19.506 -6.623 -2.293 1.00 27.28 782 SER A N 1
ATOM 889 C CA . SER A 1 112 ? 18.429 -6.867 -1.336 1.00 29.39 782 SER A CA 1
ATOM 890 C C . SER A 1 112 ? 18.379 -5.795 -0.251 1.00 28.38 782 SER A C 1
ATOM 891 O O . SER A 1 112 ? 17.304 -5.342 0.133 1.00 27.69 782 SER A O 1
ATOM 894 N N . GLN A 1 113 ? 19.547 -5.380 0.230 1.00 29.11 783 GLN A N 1
ATOM 895 C CA . GLN A 1 113 ? 19.609 -4.356 1.259 1.00 27.78 783 GLN A CA 1
ATOM 896 C C . GLN A 1 113 ? 19.133 -3.016 0.700 1.00 27.83 783 GLN A C 1
ATOM 897 O O . GLN A 1 113 ? 18.375 -2.297 1.353 1.00 26.73 783 GLN A O 1
ATOM 903 N N . CYS A 1 114 ? 19.567 -2.689 -0.518 1.00 27.47 784 CYS A N 1
ATOM 904 C CA . CYS A 1 114 ? 19.169 -1.434 -1.150 1.00 26.21 784 CYS A CA 1
ATOM 905 C C . CYS A 1 114 ? 17.667 -1.346 -1.385 1.00 26.49 784 CYS A C 1
ATOM 906 O O . CYS A 1 114 ? 17.072 -0.284 -1.223 1.00 26.53 784 CYS A O 1
ATOM 909 N N . VAL A 1 115 ? 17.048 -2.454 -1.779 1.00 27.33 785 VAL A N 1
ATOM 910 C CA . VAL A 1 115 ? 15.611 -2.443 -2.019 1.00 29.11 785 VAL A CA 1
ATOM 911 C C . VAL A 1 115 ? 14.895 -2.059 -0.728 1.00 28.85 785 VAL A C 1
ATOM 912 O O . VAL A 1 115 ? 13.929 -1.300 -0.746 1.00 28.90 785 VAL A O 1
ATOM 916 N N . ARG A 1 116 ? 15.384 -2.579 0.393 1.00 29.41 786 ARG A N 1
ATOM 917 C CA . ARG A 1 116 ? 14.802 -2.277 1.698 1.00 30.67 786 ARG A CA 1
ATOM 918 C C . ARG A 1 116 ? 14.981 -0.805 2.066 1.00 28.76 786 ARG A C 1
ATOM 919 O O . ARG A 1 116 ? 14.088 -0.191 2.646 1.00 28.78 786 ARG A O 1
ATOM 927 N N . MET A 1 117 ? 16.132 -0.233 1.729 1.00 27.46 787 MET A N 1
ATOM 928 C CA . MET A 1 117 ? 16.373 1.174 2.034 1.00 27.81 787 MET A CA 1
ATOM 929 C C . MET A 1 117 ? 15.523 2.048 1.113 1.00 27.41 787 MET A C 1
ATOM 930 O O . MET A 1 117 ? 15.091 3.133 1.490 1.00 26.22 787 MET A O 1
ATOM 935 N N . ARG A 1 118 ? 15.274 1.570 -0.100 1.00 28.01 788 ARG A N 1
ATOM 936 C CA . ARG A 1 118 ? 14.462 2.332 -1.037 1.00 29.57 788 ARG A CA 1
ATOM 937 C C . ARG A 1 118 ? 13.036 2.384 -0.499 1.00 28.70 788 ARG A C 1
ATOM 938 O O . ARG A 1 118 ? 12.351 3.402 -0.610 1.00 26.71 788 ARG A O 1
ATOM 946 N N . HIS A 1 119 ? 12.602 1.274 0.084 1.00 29.61 789 HIS A N 1
ATOM 947 C CA . HIS A 1 119 ? 11.263 1.179 0.646 1.00 31.47 789 HIS A CA 1
ATOM 948 C C . HIS A 1 119 ? 11.120 2.162 1.811 1.00 30.97 789 HIS A C 1
ATOM 949 O O . HIS A 1 119 ? 10.105 2.850 1.935 1.00 28.85 789 HIS A O 1
ATOM 956 N N . LEU A 1 120 ? 12.145 2.228 2.657 1.00 29.09 790 LEU A N 1
ATOM 957 C CA . LEU A 1 120 ? 12.139 3.148 3.786 1.00 28.12 790 LEU A CA 1
ATOM 958 C C . LEU A 1 120 ? 11.972 4.572 3.270 1.00 2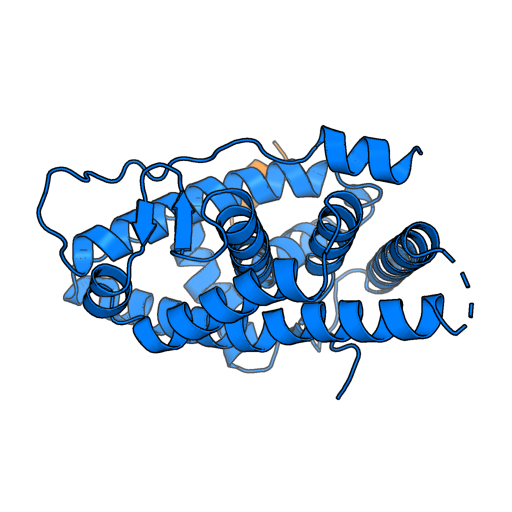8.08 790 LEU A C 1
ATOM 959 O O . LEU A 1 120 ? 11.217 5.372 3.831 1.00 26.76 790 LEU A O 1
ATOM 964 N N . SER A 1 121 ? 12.687 4.884 2.194 1.00 26.41 791 SER A N 1
ATOM 965 C CA . SER A 1 121 ? 12.626 6.206 1.594 1.00 27.10 791 SER A CA 1
ATOM 966 C C . SER A 1 121 ? 11.211 6.525 1.134 1.00 26.63 791 SER A C 1
ATOM 967 O O . SER A 1 121 ? 10.732 7.642 1.310 1.00 25.49 791 SER A O 1
ATOM 970 N N . GLN A 1 122 ? 10.547 5.542 0.536 1.00 27.14 792 GLN A N 1
ATOM 971 C CA . GLN A 1 122 ? 9.184 5.737 0.057 1.00 29.36 792 GLN A CA 1
ATOM 972 C C . GLN A 1 122 ? 8.218 5.986 1.214 1.00 29.29 792 GLN A C 1
ATOM 973 O O . GLN A 1 122 ? 7.239 6.718 1.067 1.00 30.09 792 GLN A O 1
ATOM 979 N N . GLU A 1 123 ? 8.500 5.385 2.363 1.00 28.22 793 GLU A N 1
ATOM 980 C CA . GLU A 1 123 ? 7.658 5.577 3.536 1.00 30.31 793 GLU A CA 1
ATOM 981 C C . GLU A 1 123 ? 7.589 7.045 3.946 1.00 29.62 793 GLU A C 1
ATOM 982 O O . GLU A 1 123 ? 6.551 7.508 4.418 1.00 29.37 793 GLU A O 1
ATOM 988 N N . PHE A 1 124 ? 8.690 7.777 3.772 1.00 25.52 794 PHE A N 1
ATOM 989 C CA . PHE A 1 124 ? 8.718 9.193 4.130 1.00 26.53 794 PHE A CA 1
ATOM 990 C C . PHE A 1 124 ? 7.658 9.975 3.360 1.00 27.69 794 PHE A C 1
ATOM 991 O O . PHE A 1 124 ? 7.091 10.943 3.871 1.00 26.21 794 PHE A O 1
ATOM 999 N N . GLY A 1 125 ? 7.402 9.548 2.127 1.00 28.79 795 GLY A N 1
ATOM 1000 C CA . GLY A 1 125 ? 6.402 10.208 1.306 1.00 29.50 795 GLY A CA 1
ATOM 1001 C C . GLY A 1 125 ? 5.013 9.679 1.609 1.00 30.65 795 GLY A C 1
ATOM 1002 O O . GLY A 1 125 ? 4.060 10.452 1.715 1.00 31.74 795 GLY A O 1
ATOM 1003 N N . TRP A 1 126 ? 4.897 8.362 1.760 1.00 30.90 796 TRP A N 1
ATOM 1004 C CA . TRP A 1 126 ? 3.611 7.737 2.049 1.00 32.06 796 TRP A CA 1
ATOM 1005 C C . TRP A 1 126 ? 3.039 8.224 3.372 1.00 32.08 796 TRP A C 1
ATOM 1006 O O . TRP A 1 126 ? 1.835 8.445 3.487 1.00 33.51 796 TRP A O 1
ATOM 1017 N N . LEU A 1 127 ? 3.908 8.382 4.365 1.00 29.07 797 LEU A N 1
ATOM 1018 C CA . LEU A 1 127 ? 3.503 8.841 5.686 1.00 27.32 797 LEU A CA 1
ATOM 1019 C C . LEU A 1 127 ? 3.535 10.367 5.787 1.00 25.56 797 LEU A C 1
ATOM 1020 O O . LEU A 1 127 ? 3.182 10.928 6.819 1.00 24.36 797 LEU A O 1
ATOM 1025 N N . GLN A 1 128 ? 3.952 11.032 4.711 1.00 25.34 798 GLN A N 1
ATOM 1026 C CA . GLN A 1 128 ? 4.049 12.492 4.688 1.00 25.73 798 GLN A CA 1
ATOM 1027 C C . GLN A 1 128 ? 4.836 12.976 5.909 1.00 24.23 798 GLN A C 1
ATOM 1028 O O . GLN A 1 128 ? 4.398 13.871 6.625 1.00 22.68 798 GLN A O 1
ATOM 1034 N N . ILE A 1 129 ? 5.992 12.365 6.153 1.00 23.59 799 ILE A N 1
ATOM 1035 C CA . ILE A 1 129 ? 6.827 12.759 7.283 1.00 22.77 799 ILE A CA 1
ATOM 1036 C C . ILE A 1 129 ? 7.289 14.207 7.097 1.00 23.72 799 ILE A C 1
ATOM 1037 O O . ILE A 1 129 ? 7.789 14.583 6.032 1.00 23.14 799 ILE A O 1
ATOM 1042 N N . THR A 1 130 ? 7.123 15.020 8.133 1.00 23.04 800 THR A N 1
ATOM 1043 C CA . THR A 1 130 ? 7.531 16.415 8.062 1.00 25.09 800 THR A CA 1
ATOM 1044 C C . THR A 1 130 ? 9.013 16.547 8.391 1.00 24.47 800 THR A C 1
ATOM 1045 O O . THR A 1 130 ? 9.601 15.663 9.014 1.00 22.76 800 THR A O 1
ATOM 1049 N N . PRO A 1 131 ? 9.636 17.657 7.971 1.00 23.22 801 PRO A N 1
ATOM 1050 C CA . PRO A 1 131 ? 11.059 17.860 8.251 1.00 22.94 801 PRO A CA 1
ATOM 1051 C C . PRO A 1 131 ? 11.336 17.867 9.753 1.00 21.13 801 PRO A C 1
ATOM 1052 O O . PRO A 1 131 ? 12.384 17.405 10.190 1.00 20.25 801 PRO A O 1
ATOM 1056 N N . GLN A 1 132 ? 10.397 18.391 10.539 1.00 20.63 802 GLN A N 1
ATOM 1057 C CA . GLN A 1 132 ? 10.559 18.438 11.993 1.00 20.41 802 GLN A CA 1
ATOM 1058 C C . GLN A 1 132 ? 10.414 17.053 12.624 1.00 19.41 802 GLN A C 1
ATOM 1059 O O . GLN A 1 132 ? 11.085 16.736 13.604 1.00 19.64 802 GLN A O 1
ATOM 1065 N N . GLU A 1 133 ? 9.517 16.235 12.080 1.00 19.27 803 GLU A N 1
ATOM 1066 C CA . GLU A 1 133 ? 9.340 14.888 12.595 1.00 18.93 803 GLU A CA 1
ATOM 1067 C C . GLU A 1 133 ? 10.603 14.104 12.258 1.00 18.53 803 GLU A C 1
ATOM 1068 O O . GLU A 1 133 ? 11.066 13.305 13.063 1.00 17.55 803 GLU A O 1
ATOM 1074 N N . PHE A 1 134 ? 11.146 14.332 11.060 1.00 16.53 804 PHE A N 1
ATOM 1075 C CA . PHE A 1 134 ? 12.362 13.640 10.642 1.00 17.24 804 PHE A CA 1
ATOM 1076 C C . PHE A 1 134 ? 13.510 13.952 11.608 1.00 16.67 804 PHE A C 1
ATOM 1077 O O . PHE A 1 134 ? 14.229 13.056 12.040 1.00 17.16 804 PHE A O 1
ATOM 1085 N N . LEU A 1 135 ? 13.674 15.221 11.947 1.00 18.12 805 LEU A N 1
ATOM 1086 C CA . LEU A 1 135 ? 14.738 15.620 12.867 1.00 18.65 805 LEU A CA 1
ATOM 1087 C C . LEU A 1 135 ? 14.598 14.989 14.249 1.00 19.19 805 LEU A C 1
ATOM 1088 O O . LEU A 1 135 ? 15.575 14.492 14.809 1.00 18.60 805 LEU A O 1
ATOM 1093 N N . CYS A 1 136 ? 13.394 14.997 14.812 1.00 19.95 806 CYS A N 1
ATOM 1094 C CA . CYS A 1 136 ? 13.230 14.405 16.134 1.00 21.06 806 CYS A CA 1
ATOM 1095 C C . CYS A 1 136 ? 13.443 12.885 16.090 1.00 19.58 806 CYS A C 1
ATOM 1096 O O . CYS A 1 136 ? 14.071 12.315 16.978 1.00 18.22 806 CYS A O 1
ATOM 1099 N N . MET A 1 137 ? 12.937 12.226 15.051 1.00 19.27 807 MET A N 1
ATOM 1100 C CA . MET A 1 137 ? 13.113 10.780 14.942 1.00 20.38 807 MET A CA 1
ATOM 1101 C C . MET A 1 137 ? 14.580 10.390 14.804 1.00 18.24 807 MET A C 1
ATOM 1102 O O . MET A 1 137 ? 15.029 9.417 15.417 1.00 16.80 807 MET A O 1
ATOM 1107 N N . LYS A 1 138 ? 15.326 11.146 14.003 1.00 18.19 808 LYS A N 1
ATOM 1108 C CA . LYS A 1 138 ? 16.742 10.847 13.797 1.00 18.77 808 LYS A CA 1
ATOM 1109 C C . LYS A 1 138 ? 17.478 10.988 15.134 1.00 17.84 808 LYS A C 1
ATOM 1110 O O . LYS A 1 138 ? 18.341 10.169 15.479 1.00 17.48 808 LYS A O 1
ATOM 1116 N N . ALA A 1 139 ? 17.118 12.011 15.899 1.00 18.27 809 ALA A N 1
ATOM 1117 C CA . ALA A 1 139 ? 17.744 12.222 17.202 1.00 20.64 809 ALA A CA 1
ATOM 1118 C C . ALA A 1 139 ? 17.417 11.043 18.117 1.00 20.30 809 ALA A C 1
ATOM 1119 O O . ALA A 1 139 ? 18.287 10.543 18.824 1.00 21.30 809 ALA A O 1
ATOM 1121 N N . LEU A 1 140 ? 16.169 10.583 18.088 1.00 20.59 810 LEU A N 1
ATOM 1122 C CA . LEU A 1 140 ? 15.763 9.446 18.919 1.00 21.51 810 LEU A CA 1
ATOM 1123 C C . LEU A 1 140 ? 16.475 8.168 18.482 1.00 20.64 810 LEU A C 1
ATOM 1124 O O . LEU A 1 140 ? 16.707 7.270 19.287 1.00 23.01 810 LEU A O 1
ATOM 1129 N N . LEU A 1 141 ? 16.829 8.097 17.203 1.00 20.70 811 LEU A N 1
ATOM 1130 C CA . LEU A 1 141 ? 17.504 6.927 16.661 1.00 21.11 811 LEU A CA 1
ATOM 1131 C C . LEU A 1 141 ? 18.876 6.721 17.311 1.00 20.62 811 LEU A C 1
ATOM 1132 O O . LEU A 1 141 ? 19.357 5.595 17.432 1.00 22.40 811 LEU A O 1
ATOM 1137 N N . LEU A 1 142 ? 19.502 7.808 17.741 1.00 19.73 812 LEU A N 1
ATOM 1138 C CA . LEU A 1 142 ? 20.818 7.717 18.379 1.00 19.39 812 LEU A CA 1
ATOM 1139 C C . LEU A 1 142 ? 20.746 7.016 19.734 1.00 19.43 812 LEU A C 1
ATOM 1140 O O . LEU A 1 142 ? 21.731 6.443 20.203 1.00 21.30 812 LEU A O 1
ATOM 1145 N N . PHE A 1 143 ? 19.579 7.060 20.361 1.00 19.30 813 PHE A N 1
ATOM 1146 C CA . PHE A 1 143 ? 19.398 6.441 21.677 1.00 19.66 813 PHE A CA 1
ATOM 1147 C C . PHE A 1 143 ? 18.491 5.214 21.588 1.00 20.59 813 PHE A C 1
ATOM 1148 O O . PHE A 1 143 ? 17.676 4.971 22.482 1.00 22.66 813 PHE A O 1
ATOM 1156 N N . SER A 1 144 ? 18.633 4.442 20.517 1.00 19.92 814 SER A N 1
ATOM 1157 C CA . SER A 1 144 ? 17.791 3.262 20.312 1.00 21.72 814 SER A CA 1
ATOM 1158 C C . SER A 1 144 ? 18.516 1.912 20.255 1.00 23.47 814 SER A C 1
ATOM 1159 O O . SER A 1 144 ? 17.932 0.914 19.829 1.00 23.75 814 SER A O 1
ATOM 1162 N N . ILE A 1 145 ? 19.777 1.876 20.671 1.00 23.71 815 ILE A N 1
ATOM 1163 C CA . ILE A 1 145 ? 20.521 0.618 20.682 1.00 26.67 815 ILE A CA 1
ATOM 1164 C C . ILE A 1 145 ? 21.532 0.596 21.829 1.00 27.63 815 ILE A C 1
ATOM 1165 O O . ILE A 1 145 ? 22.431 1.431 21.893 1.00 28.02 815 ILE A O 1
ATOM 1170 N N . ILE A 1 146 ? 21.377 -0.365 22.739 1.00 28.07 816 ILE A N 1
ATOM 1171 C CA . ILE A 1 146 ? 22.269 -0.461 23.893 1.00 30.24 816 ILE A CA 1
ATOM 1172 C C . ILE A 1 146 ? 22.686 -1.886 24.251 1.00 30.21 816 ILE A C 1
ATOM 1173 O O . ILE A 1 146 ? 22.062 -2.855 23.824 1.00 27.62 816 ILE A O 1
ATOM 1175 N N . PRO A 1 147 ? 23.762 -2.021 25.042 1.00 32.14 817 PRO A N 1
ATOM 1176 C CA . PRO A 1 147 ? 24.302 -3.310 25.490 1.00 32.96 817 PRO A CA 1
ATOM 1177 C C . PRO A 1 147 ? 23.402 -3.955 26.539 1.00 34.13 817 PRO A C 1
ATOM 1178 O O . PRO A 1 147 ? 22.875 -3.270 27.420 1.00 32.71 817 PRO A O 1
ATOM 1182 N N . VAL A 1 148 ? 23.234 -5.269 26.451 1.00 35.38 818 VAL A N 1
ATOM 1183 C CA . VAL A 1 148 ? 22.403 -5.978 27.418 1.00 37.98 818 VAL A CA 1
ATOM 1184 C C . VAL A 1 148 ? 23.011 -5.880 28.816 1.00 38.70 818 VAL A C 1
ATOM 1185 O O . VAL A 1 148 ? 22.298 -5.911 29.816 1.00 40.43 818 VAL A O 1
ATOM 1189 N N . ASP A 1 149 ? 24.332 -5.747 28.884 1.00 39.54 819 ASP A N 1
ATOM 1190 C CA . ASP A 1 149 ? 25.014 -5.636 30.169 1.00 39.70 819 ASP A CA 1
ATOM 1191 C C . ASP A 1 149 ? 24.891 -4.214 30.713 1.00 40.18 819 ASP A C 1
ATOM 1192 O O . ASP A 1 149 ? 25.494 -3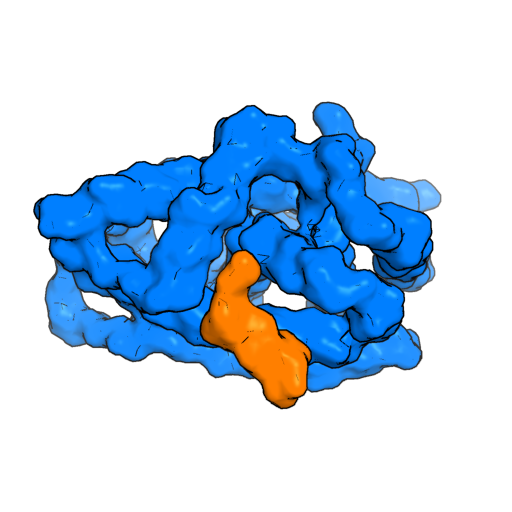.871 31.733 1.00 39.93 819 ASP A O 1
ATOM 1194 N N . GLY A 1 150 ? 24.116 -3.390 30.013 1.00 39.30 820 GLY A N 1
ATOM 1195 C CA . GLY A 1 150 ? 23.907 -2.017 30.435 1.00 38.66 820 GLY A CA 1
ATOM 1196 C C . GLY A 1 150 ? 25.043 -1.056 30.139 1.00 38.11 820 GLY A C 1
ATOM 1197 O O . GLY A 1 150 ? 26.152 -1.467 29.795 1.00 37.80 820 GLY A O 1
ATOM 1198 N N . LEU A 1 151 ? 24.751 0.236 30.278 1.00 35.81 821 LEU A N 1
ATOM 1199 C CA . LEU A 1 151 ? 25.721 1.300 30.045 1.00 35.31 821 LEU A CA 1
ATOM 1200 C C . LEU A 1 151 ? 26.369 1.719 31.363 1.00 36.03 821 LEU A C 1
ATOM 1201 O O . LEU A 1 151 ? 25.896 1.353 32.440 1.00 35.70 821 LEU A O 1
ATOM 1206 N N . LYS A 1 152 ? 27.447 2.490 31.272 1.00 35.86 822 LYS A N 1
ATOM 1207 C CA . LYS A 1 152 ? 28.155 2.958 32.458 1.00 36.50 822 LYS A CA 1
ATOM 1208 C C . LYS A 1 152 ? 27.181 3.632 33.424 1.00 37.26 822 LYS A C 1
ATOM 1209 O O . LYS A 1 152 ? 27.231 3.395 34.631 1.00 37.75 822 LYS A O 1
ATOM 1211 N N . ASN A 1 153 ? 26.304 4.477 32.887 1.00 36.53 823 ASN A N 1
ATOM 1212 C CA . ASN A 1 153 ? 25.291 5.170 33.683 1.00 36.04 823 ASN A CA 1
ATOM 1213 C C . ASN A 1 153 ? 23.974 5.079 32.920 1.00 34.51 823 ASN A C 1
ATOM 1214 O O . ASN A 1 153 ? 23.575 6.014 32.230 1.00 33.21 823 ASN A O 1
ATOM 1219 N N . GLN A 1 154 ? 23.313 3.934 33.057 1.00 33.37 824 GLN A N 1
ATOM 1220 C CA . GLN A 1 154 ? 22.052 3.658 32.382 1.00 32.91 824 GLN A CA 1
ATOM 1221 C C . GLN A 1 154 ? 20.945 4.634 32.762 1.00 32.44 824 GLN A C 1
ATOM 1222 O O . GLN A 1 154 ? 20.087 4.952 31.940 1.00 30.31 824 GLN A O 1
ATOM 1228 N N . LYS A 1 155 ? 20.964 5.103 34.006 1.00 31.94 825 LYS A N 1
ATOM 1229 C CA . LYS A 1 155 ? 19.950 6.039 34.478 1.00 32.55 825 LYS A CA 1
ATOM 1230 C C . LYS A 1 155 ? 19.891 7.299 33.618 1.00 32.60 825 LYS A C 1
ATOM 1231 O O . LYS A 1 155 ? 18.821 7.684 33.150 1.00 33.35 825 LYS A O 1
ATOM 1233 N N . PHE A 1 156 ? 21.037 7.940 33.413 1.00 31.98 826 PHE A N 1
ATOM 1234 C CA . PHE A 1 156 ? 21.092 9.157 32.606 1.00 30.61 826 PHE A CA 1
ATOM 1235 C C . PHE A 1 156 ? 20.683 8.920 31.155 1.00 28.10 826 PHE A C 1
ATOM 1236 O O . PHE A 1 156 ? 20.106 9.799 30.516 1.00 26.82 826 PHE A O 1
ATOM 1244 N N . PHE A 1 157 ? 20.989 7.738 30.635 1.00 26.65 827 PHE A N 1
ATOM 1245 C CA . PHE A 1 157 ? 20.616 7.397 29.267 1.00 25.05 827 PHE A CA 1
ATOM 1246 C C . PHE A 1 157 ? 19.096 7.284 29.166 1.00 24.98 827 PHE A C 1
ATOM 1247 O O . PHE A 1 157 ? 18.481 7.845 28.260 1.00 23.92 827 PHE A O 1
ATOM 1255 N N . ASP A 1 158 ? 18.496 6.543 30.096 1.00 26.74 828 ASP A N 1
ATOM 1256 C CA . ASP A 1 158 ? 17.048 6.358 30.099 1.00 27.91 828 ASP A CA 1
ATOM 1257 C C . ASP A 1 158 ? 16.319 7.692 30.198 1.00 26.43 828 ASP A C 1
ATOM 1258 O O . ASP A 1 158 ? 15.283 7.887 29.568 1.00 25.41 828 ASP A O 1
ATOM 1263 N N . GLU A 1 159 ? 16.858 8.609 30.994 1.00 25.91 829 GLU A N 1
ATOM 1264 C CA . GLU A 1 159 ? 16.247 9.926 31.154 1.00 25.91 829 GLU A CA 1
ATOM 1265 C C . GLU A 1 159 ? 16.333 10.720 29.846 1.00 25.68 829 GLU A C 1
ATOM 1266 O O . GLU A 1 159 ? 15.373 11.366 29.428 1.00 24.58 829 GLU A O 1
ATOM 1268 N N . LEU A 1 160 ? 17.487 10.664 29.195 1.00 25.19 830 LEU A N 1
ATOM 1269 C CA . LEU A 1 160 ? 17.674 11.379 27.941 1.00 25.04 830 LEU A CA 1
ATOM 1270 C C . LEU A 1 160 ? 16.734 10.802 26.885 1.00 23.55 830 LEU A C 1
ATOM 1271 O O . LEU A 1 160 ? 16.079 11.543 26.158 1.00 23.71 830 LEU A O 1
ATOM 1276 N N . ARG A 1 161 ? 16.657 9.477 26.807 1.00 23.33 831 ARG A N 1
ATOM 1277 C CA . ARG A 1 161 ? 15.779 8.846 25.828 1.00 21.93 831 ARG A CA 1
ATOM 1278 C C . ARG A 1 161 ? 14.332 9.252 26.085 1.00 23.11 831 ARG A C 1
ATOM 1279 O O . ARG A 1 161 ? 13.605 9.615 25.163 1.00 22.89 831 ARG A O 1
ATOM 1287 N N . MET A 1 162 ? 13.914 9.196 27.344 1.00 25.69 832 MET A N 1
ATOM 1288 C CA . MET A 1 162 ? 12.549 9.562 27.700 1.00 26.31 832 MET A CA 1
ATOM 1289 C C . MET A 1 162 ? 12.222 10.985 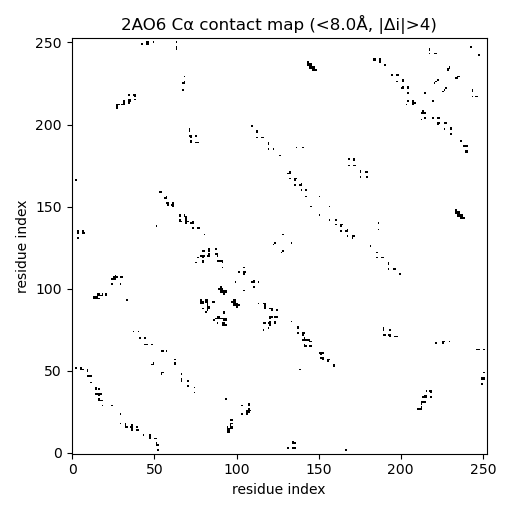27.255 1.00 25.44 832 MET A C 1
ATOM 1290 O O . MET A 1 162 ? 11.134 11.248 26.745 1.00 24.06 832 MET A O 1
ATOM 1295 N N . ASN A 1 163 ? 13.171 11.898 27.439 1.00 24.05 833 ASN A N 1
ATOM 1296 C CA . ASN A 1 163 ? 12.966 13.287 27.056 1.00 25.98 833 ASN A CA 1
ATOM 1297 C C . ASN A 1 163 ? 12.814 13.470 25.546 1.00 25.05 833 ASN A C 1
ATOM 1298 O O . ASN A 1 163 ? 12.060 14.329 25.099 1.00 23.98 833 ASN A O 1
ATOM 1303 N N . TYR A 1 164 ? 13.521 12.671 24.753 1.00 22.84 834 TYR A N 1
ATOM 1304 C CA . TYR A 1 164 ? 13.391 12.794 23.311 1.00 23.09 834 TYR A CA 1
ATOM 1305 C C . TYR A 1 164 ? 12.049 12.246 22.831 1.00 23.44 834 TYR A C 1
ATOM 1306 O O . TYR A 1 164 ? 11.469 12.756 21.872 1.00 23.60 834 TYR A O 1
ATOM 1315 N N . ILE A 1 165 ? 11.543 11.223 23.509 1.00 23.12 835 ILE A N 1
ATOM 1316 C CA . ILE A 1 165 ? 10.248 10.668 23.134 1.00 23.03 835 ILE A CA 1
ATOM 1317 C C . ILE A 1 165 ? 9.179 11.702 23.480 1.00 24.55 835 ILE A C 1
ATOM 1318 O O . ILE A 1 165 ? 8.198 11.857 22.756 1.00 25.37 835 ILE A O 1
ATOM 1323 N N . LYS A 1 166 ? 9.387 12.432 24.572 1.00 24.73 836 LYS A N 1
ATOM 1324 C CA . LYS A 1 166 ? 8.438 13.465 24.983 1.00 26.52 836 LYS A CA 1
ATOM 1325 C C . LYS A 1 166 ? 8.395 14.581 23.936 1.00 25.72 836 LYS A C 1
ATOM 1326 O O . LYS A 1 166 ? 7.327 15.109 23.614 1.00 24.41 836 LYS A O 1
ATOM 1328 N N . GLU A 1 167 ? 9.560 14.936 23.404 1.00 25.33 837 GLU A N 1
ATOM 1329 C CA . GLU A 1 167 ? 9.630 15.978 22.393 1.00 26.06 837 GLU A CA 1
ATOM 1330 C C . GLU A 1 167 ? 8.897 15.542 21.128 1.00 25.99 837 GLU A C 1
ATOM 1331 O O . GLU A 1 167 ? 8.261 16.361 20.464 1.00 26.36 837 GLU A O 1
ATOM 1337 N N . LEU A 1 168 ? 8.975 14.254 20.799 1.00 27.01 838 LEU A N 1
ATOM 1338 C CA . LEU A 1 168 ? 8.289 13.736 19.616 1.00 29.65 838 LEU A CA 1
ATOM 1339 C C . LEU A 1 168 ? 6.776 13.856 19.804 1.00 31.32 838 LEU A C 1
ATOM 1340 O O . LEU A 1 168 ? 6.047 14.140 18.850 1.00 30.26 838 LEU A O 1
ATOM 1345 N N . ASP A 1 169 ? 6.307 13.645 21.034 1.00 33.22 839 ASP A N 1
ATOM 1346 C CA . ASP A 1 169 ? 4.878 13.755 21.335 1.00 35.01 839 ASP A CA 1
ATOM 1347 C C . ASP A 1 169 ? 4.394 15.178 21.099 1.00 34.69 839 ASP A C 1
ATOM 1348 O O . ASP A 1 169 ? 3.332 15.389 20.513 1.00 34.90 839 ASP A O 1
ATOM 1353 N N . ARG A 1 170 ? 5.180 16.148 21.562 1.00 33.85 840 ARG A N 1
ATOM 1354 C CA . ARG A 1 170 ? 4.839 17.559 21.413 1.00 34.63 840 ARG A CA 1
ATOM 1355 C C . ARG A 1 170 ? 4.764 17.960 19.950 1.00 33.00 840 ARG A C 1
ATOM 1356 O O . ARG A 1 170 ? 3.933 18.782 19.564 1.00 30.91 840 ARG A O 1
ATOM 1364 N N . ILE A 1 171 ? 5.650 17.390 19.142 1.00 31.26 841 ILE A N 1
ATOM 1365 C CA . ILE A 1 171 ? 5.681 17.676 17.714 1.00 31.88 841 ILE A CA 1
ATOM 1366 C C . ILE A 1 171 ? 4.452 17.069 17.045 1.00 32.18 841 ILE A C 1
ATOM 1367 O O . ILE A 1 171 ? 3.887 17.640 16.110 1.00 31.81 841 ILE A O 1
ATOM 1372 N N . ILE A 1 172 ? 4.036 15.908 17.536 1.00 30.87 842 ILE A N 1
ATOM 1373 C CA . ILE A 1 172 ? 2.862 15.238 16.999 1.00 30.88 842 ILE A CA 1
ATOM 1374 C C . ILE A 1 172 ? 1.607 16.023 17.360 1.00 32.69 842 ILE A C 1
ATOM 1375 O O . ILE A 1 172 ? 0.741 16.248 16.516 1.00 32.99 842 ILE A O 1
ATOM 1380 N N . ALA A 1 173 ? 1.509 16.434 18.621 1.00 34.77 843 ALA A N 1
ATOM 1381 C CA . ALA A 1 173 ? 0.352 17.190 19.086 1.00 36.70 843 ALA A CA 1
ATOM 1382 C C . ALA A 1 173 ? 0.187 18.467 18.272 1.00 38.93 843 ALA A C 1
ATOM 1383 O O . ALA A 1 173 ? -0.540 19.374 18.668 1.00 41.77 843 ALA A O 1
ATOM 1385 N N . THR A 1 180 ? -7.116 10.896 19.233 1.00 45.06 850 THR A N 1
ATOM 1386 C CA . THR A 1 180 ? -6.991 9.667 18.456 1.00 44.65 850 THR A CA 1
ATOM 1387 C C . THR A 1 180 ? -6.043 9.888 17.284 1.00 43.39 850 THR A C 1
ATOM 1388 O O . THR A 1 180 ? -5.393 8.954 16.809 1.00 43.03 850 THR A O 1
ATOM 1392 N N . SER A 1 181 ? -5.972 11.130 16.816 1.00 41.69 851 SER A N 1
ATOM 1393 C CA . SER A 1 181 ? -5.096 11.472 15.704 1.00 41.41 851 SER A CA 1
ATOM 1394 C C . SER A 1 181 ? -3.642 11.366 16.161 1.00 39.93 851 SER A C 1
ATOM 1395 O O . SER A 1 181 ? -2.795 10.852 15.438 1.00 39.80 851 SER A O 1
ATOM 1397 N N . CYS A 1 182 ? -3.368 11.856 17.368 1.00 39.10 852 CYS A N 1
ATOM 1398 C CA . CYS A 1 182 ? -2.023 11.813 17.934 1.00 37.84 852 CYS A CA 1
ATOM 1399 C C . CYS A 1 182 ? -1.562 10.371 18.112 1.00 35.78 852 CYS A C 1
ATOM 1400 O O . CYS A 1 182 ? -0.462 10.006 17.704 1.00 34.54 852 CYS A O 1
ATOM 1403 N N . SER A 1 183 ? -2.411 9.550 18.724 1.00 33.78 853 SER A N 1
ATOM 1404 C CA . SER A 1 183 ? -2.072 8.152 18.952 1.00 31.20 853 SER A CA 1
ATOM 1405 C C . SER A 1 183 ? -1.800 7.427 17.639 1.00 30.28 853 SER A C 1
ATOM 1406 O O . SER A 1 183 ? -0.873 6.626 17.552 1.00 31.17 853 SER A O 1
ATOM 1408 N N . ARG A 1 184 ? -2.603 7.704 16.619 1.00 27.89 854 ARG A N 1
ATOM 1409 C CA . ARG A 1 184 ? -2.413 7.057 15.328 1.00 28.74 854 ARG A CA 1
ATOM 1410 C C . ARG A 1 184 ? -1.072 7.465 14.719 1.00 28.17 854 ARG A C 1
ATOM 1411 O O . ARG A 1 184 ? -0.371 6.638 14.127 1.00 28.46 854 ARG A O 1
ATOM 1413 N N . ARG A 1 185 ? -0.720 8.738 14.871 1.00 27.04 855 ARG A N 1
ATOM 1414 C CA . ARG A 1 185 ? 0.536 9.249 14.328 1.00 26.68 855 ARG A CA 1
ATOM 1415 C C . ARG A 1 185 ? 1.732 8.650 15.063 1.00 25.55 855 ARG A C 1
ATOM 1416 O O . ARG A 1 185 ? 2.722 8.272 14.443 1.00 24.52 855 ARG A O 1
ATOM 1424 N N . PHE A 1 186 ? 1.639 8.569 16.386 1.00 26.75 856 PHE A N 1
ATOM 1425 C CA . PHE A 1 186 ? 2.725 8.005 17.184 1.00 26.16 856 PHE A CA 1
ATOM 1426 C C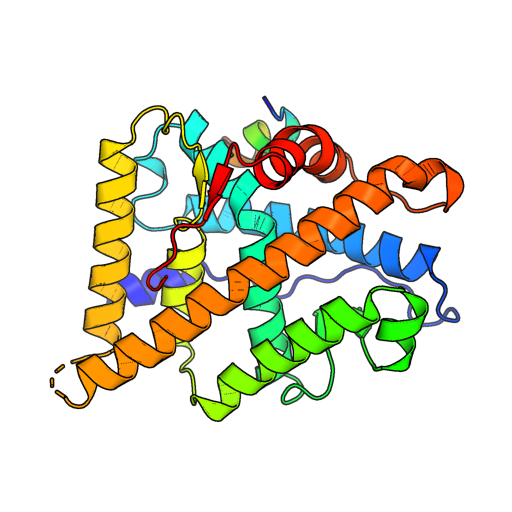 . PHE A 1 186 ? 2.917 6.550 16.777 1.00 26.11 856 PHE A C 1
ATOM 1427 O O . PHE A 1 186 ? 4.037 6.043 16.734 1.00 24.75 856 PHE A O 1
ATOM 1435 N N . TYR A 1 187 ? 1.812 5.877 16.479 1.00 25.34 857 TYR A N 1
ATOM 1436 C CA . TYR A 1 187 ? 1.876 4.485 16.070 1.00 26.20 857 TYR A CA 1
ATOM 1437 C C . TYR A 1 187 ? 2.677 4.330 14.776 1.00 26.06 857 TYR A C 1
ATOM 1438 O O . TYR A 1 187 ? 3.580 3.500 14.693 1.00 24.94 857 TYR A O 1
ATOM 1447 N N . GLN A 1 188 ? 2.360 5.129 13.763 1.00 25.65 858 GLN A N 1
ATOM 1448 C CA . GLN A 1 188 ? 3.082 5.001 12.500 1.00 27.25 858 GLN A CA 1
ATOM 1449 C C . GLN A 1 188 ? 4.539 5.447 12.568 1.00 24.07 858 GLN A C 1
ATOM 1450 O O . GLN A 1 188 ? 5.394 4.853 11.916 1.00 24.62 858 GLN A O 1
ATOM 1456 N N . LEU A 1 189 ? 4.832 6.466 13.367 1.00 24.31 859 LEU A N 1
ATOM 1457 C CA . LEU A 1 189 ? 6.211 6.931 13.483 1.00 22.81 859 LEU A CA 1
ATOM 1458 C C . LEU A 1 189 ? 7.066 5.911 14.234 1.00 23.25 859 LEU A C 1
ATOM 1459 O O . LEU A 1 189 ? 8.213 5.658 13.857 1.00 21.38 859 LEU A O 1
ATOM 1464 N N . THR A 1 190 ? 6.519 5.317 15.291 1.00 21.89 860 THR A N 1
ATOM 1465 C CA . THR A 1 190 ? 7.284 4.321 16.031 1.00 22.33 860 THR A CA 1
ATOM 1466 C C . THR A 1 190 ? 7.483 3.070 15.162 1.00 22.31 860 THR A C 1
ATOM 1467 O O . THR A 1 190 ? 8.507 2.395 15.256 1.00 22.26 860 THR A O 1
ATOM 1471 N N . LYS A 1 191 ? 6.516 2.765 14.300 1.00 23.49 861 LYS A N 1
ATOM 1472 C CA . LYS A 1 191 ? 6.667 1.614 13.415 1.00 23.97 861 LYS A CA 1
ATOM 1473 C C . LYS A 1 191 ? 7.787 1.924 12.427 1.00 22.48 861 LYS A C 1
ATOM 1474 O O . LYS A 1 191 ? 8.632 1.074 12.140 1.00 21.93 861 LYS A O 1
ATOM 1480 N N . LEU A 1 192 ? 7.795 3.148 11.914 1.00 21.79 862 LEU A N 1
ATOM 1481 C CA . LEU A 1 192 ? 8.826 3.551 10.962 1.00 24.13 862 LEU A CA 1
ATOM 1482 C C . LEU A 1 192 ? 10.204 3.432 11.620 1.00 22.59 862 LEU A C 1
ATOM 1483 O O . LEU A 1 192 ? 11.132 2.859 11.043 1.00 22.75 862 LEU A O 1
ATOM 1488 N N . LEU A 1 193 ? 10.330 3.964 12.832 1.00 23.28 863 LEU A N 1
ATOM 1489 C CA . LEU A 1 193 ? 11.594 3.898 13.559 1.00 21.89 863 LEU A CA 1
ATOM 1490 C C . LEU A 1 193 ? 12.034 2.452 13.757 1.00 21.67 863 LEU A C 1
ATOM 1491 O O . LEU A 1 193 ? 13.210 2.135 13.593 1.00 20.42 863 LEU A O 1
ATOM 1496 N N . ASP A 1 194 ? 11.095 1.575 14.113 1.00 21.77 864 ASP A N 1
ATOM 1497 C CA . ASP A 1 194 ? 11.427 0.163 14.297 1.00 22.68 864 ASP A CA 1
ATOM 1498 C C . ASP A 1 194 ? 11.936 -0.457 12.993 1.00 22.00 864 ASP A C 1
ATOM 1499 O O . ASP A 1 194 ? 12.832 -1.305 13.015 1.00 23.54 864 ASP A O 1
ATOM 1504 N N . SER A 1 195 ? 11.365 -0.043 11.863 1.00 21.73 865 SER A N 1
ATOM 1505 C CA . SER A 1 195 ? 11.753 -0.603 10.568 1.00 22.68 865 SER A CA 1
ATOM 1506 C C . SER A 1 195 ? 13.203 -0.322 10.175 1.00 21.00 865 SER A C 1
ATOM 1507 O O . SER A 1 195 ? 13.766 -1.005 9.319 1.00 21.50 865 SER A O 1
ATOM 1510 N N . VAL A 1 196 ? 13.814 0.673 10.808 1.00 20.46 866 VAL A N 1
ATOM 1511 C CA . VAL A 1 196 ? 15.207 1.004 10.516 1.00 20.87 866 VAL A CA 1
ATOM 1512 C C . VAL A 1 196 ? 16.154 -0.082 11.034 1.00 21.29 866 VAL A C 1
ATOM 1513 O O . VAL A 1 196 ? 17.141 -0.431 10.374 1.00 21.05 866 VAL A O 1
ATOM 1517 N N . GLN A 1 197 ? 15.835 -0.622 12.210 1.00 21.63 867 GLN A N 1
ATOM 1518 C CA . GLN A 1 197 ? 16.670 -1.628 12.861 1.00 21.57 867 GLN A CA 1
ATOM 1519 C C . GLN A 1 197 ? 16.974 -2.902 12.069 1.00 20.62 867 GLN A C 1
ATOM 1520 O O . GLN A 1 197 ? 18.118 -3.328 12.017 1.00 22.16 867 GLN A O 1
ATOM 1526 N N . PRO A 1 198 ? 15.960 -3.541 11.467 1.00 21.25 868 PRO A N 1
ATOM 1527 C CA . PRO A 1 198 ? 16.257 -4.762 10.706 1.00 21.85 868 PRO A CA 1
ATOM 1528 C C . PRO A 1 198 ? 17.167 -4.447 9.526 1.00 21.21 868 PRO A C 1
ATOM 1529 O O . PRO A 1 198 ? 18.038 -5.236 9.164 1.00 20.38 868 PRO A O 1
ATOM 1533 N N . ILE A 1 199 ? 16.936 -3.292 8.917 1.00 20.38 869 ILE A N 1
ATOM 1534 C CA . ILE A 1 199 ? 17.744 -2.858 7.786 1.00 21.59 869 ILE A CA 1
ATOM 1535 C C . ILE A 1 199 ? 19.190 -2.643 8.237 1.00 21.47 869 ILE A C 1
ATOM 1536 O O . ILE A 1 199 ? 20.119 -3.113 7.586 1.00 19.21 869 ILE A O 1
ATOM 1541 N N . ALA A 1 200 ? 19.379 -1.954 9.361 1.00 21.03 870 ALA A N 1
ATOM 1542 C CA . ALA A 1 200 ? 20.731 -1.715 9.869 1.00 21.94 870 ALA A CA 1
ATOM 1543 C C . ALA A 1 200 ? 21.414 -3.031 10.223 1.00 20.35 870 ALA A C 1
ATOM 1544 O O . ALA A 1 200 ? 22.624 -3.165 10.077 1.00 22.57 870 ALA A O 1
ATOM 1546 N N . ARG A 1 201 ? 20.645 -4.009 10.689 1.00 21.05 871 ARG A N 1
ATOM 1547 C CA . ARG A 1 201 ? 21.239 -5.294 11.047 1.00 21.42 871 ARG A CA 1
ATOM 1548 C C . ARG A 1 201 ? 21.766 -5.989 9.796 1.00 19.22 871 ARG A C 1
ATOM 1549 O O . ARG A 1 201 ? 22.853 -6.557 9.810 1.00 20.67 871 ARG A O 1
ATOM 1557 N N . GLU A 1 202 ? 20.996 -5.937 8.713 1.00 20.29 872 GLU A N 1
ATOM 1558 C CA . GLU A 1 202 ? 21.415 -6.544 7.449 1.00 20.76 872 GLU A CA 1
ATOM 1559 C C . GLU A 1 202 ? 22.702 -5.893 6.940 1.00 21.54 872 GLU A C 1
ATOM 1560 O O . GLU A 1 202 ? 23.615 -6.573 6.454 1.00 21.63 872 GLU A O 1
ATOM 1566 N N . LEU A 1 203 ? 22.772 -4.574 7.049 1.00 19.36 873 LEU A N 1
ATOM 1567 C CA . LEU A 1 203 ? 23.957 -3.847 6.613 1.00 19.84 873 LEU A CA 1
ATOM 1568 C C . LEU A 1 203 ? 25.133 -4.153 7.544 1.00 18.41 873 LEU A C 1
ATOM 1569 O O . LEU A 1 203 ? 26.273 -4.254 7.101 1.00 20.17 873 LEU A O 1
ATOM 1574 N N . HIS A 1 204 ? 24.850 -4.299 8.834 1.00 18.37 874 HIS A N 1
ATOM 1575 C CA . HIS A 1 204 ? 25.891 -4.634 9.798 1.00 19.44 874 HIS A CA 1
ATOM 1576 C C . HIS A 1 204 ? 26.523 -5.957 9.389 1.00 19.70 874 HIS A C 1
ATOM 1577 O O . HIS A 1 204 ? 27.745 -6.110 9.412 1.00 18.93 874 HIS A O 1
ATOM 1584 N N . GLN A 1 205 ? 25.683 -6.918 9.023 1.00 19.02 875 GLN A N 1
ATOM 1585 C CA . GLN A 1 205 ? 26.177 -8.225 8.608 1.00 22.24 875 GLN A CA 1
ATOM 1586 C C . GLN A 1 205 ? 26.984 -8.100 7.326 1.00 20.87 875 GLN A C 1
ATOM 1587 O O . GLN A 1 205 ? 28.063 -8.679 7.202 1.00 22.92 875 GLN A O 1
ATOM 1593 N N . PHE A 1 206 ? 26.453 -7.341 6.372 1.00 20.12 876 PHE A N 1
ATOM 1594 C CA . PHE A 1 206 ? 27.123 -7.158 5.090 1.00 20.82 876 PHE A CA 1
ATOM 1595 C C . PHE A 1 206 ? 28.497 -6.514 5.233 1.00 19.62 876 PHE A C 1
ATOM 1596 O O . PHE A 1 206 ? 29.479 -7.015 4.682 1.00 20.49 876 PHE A O 1
ATOM 1604 N N . THR A 1 207 ? 28.575 -5.413 5.975 1.00 19.10 877 THR A N 1
ATOM 1605 C CA . THR A 1 207 ? 29.856 -4.729 6.145 1.00 19.53 877 THR A CA 1
ATOM 1606 C C . THR A 1 207 ? 30.831 -5.604 6.928 1.00 19.41 877 THR A C 1
ATOM 1607 O O . THR A 1 207 ? 32.030 -5.609 6.647 1.00 17.95 877 THR A O 1
ATOM 1611 N N . PHE A 1 208 ? 30.318 -6.362 7.895 1.00 19.95 878 PHE A N 1
ATOM 1612 C CA . PHE A 1 208 ? 31.174 -7.258 8.675 1.00 20.18 878 PHE A CA 1
ATOM 1613 C C . PHE A 1 208 ? 31.834 -8.274 7.741 1.00 20.10 878 PHE A C 1
ATOM 1614 O O . PHE A 1 208 ? 33.046 -8.432 7.752 1.00 18.62 878 PHE A O 1
ATOM 1622 N N . ASP A 1 209 ? 31.027 -8.961 6.936 1.00 22.23 879 ASP A N 1
ATOM 1623 C CA . ASP A 1 209 ? 31.547 -9.951 5.991 1.00 24.15 879 ASP A CA 1
ATOM 1624 C C . ASP A 1 209 ? 32.534 -9.308 5.008 1.00 23.13 879 ASP A C 1
ATOM 1625 O O . ASP A 1 209 ? 33.573 -9.889 4.684 1.00 24.08 879 ASP A O 1
ATOM 1630 N N . LEU A 1 210 ? 32.203 -8.110 4.531 1.00 21.09 880 LEU A N 1
ATOM 1631 C CA . LEU A 1 210 ? 33.061 -7.394 3.589 1.00 21.06 880 LEU A CA 1
ATOM 1632 C C . LEU A 1 210 ? 34.418 -7.055 4.207 1.00 21.31 880 LEU A C 1
ATOM 1633 O O . LEU A 1 210 ? 35.452 -7.162 3.545 1.00 22.02 880 LEU A O 1
ATOM 1638 N N . LEU A 1 211 ? 34.426 -6.645 5.473 1.00 19.77 881 LEU A N 1
ATOM 1639 C CA . LEU A 1 211 ? 35.689 -6.320 6.120 1.00 20.70 881 LEU A CA 1
ATOM 1640 C C . LEU A 1 211 ? 36.544 -7.580 6.221 1.00 21.57 881 LEU A C 1
ATOM 1641 O O . LEU A 1 211 ? 37.745 -7.545 5.958 1.00 21.35 881 LEU A O 1
ATOM 1646 N N . ILE A 1 212 ? 35.918 -8.691 6.595 1.00 23.31 882 ILE A N 1
ATOM 1647 C CA . ILE A 1 212 ? 36.633 -9.956 6.737 1.00 26.92 882 ILE A CA 1
ATOM 1648 C C . ILE A 1 212 ? 37.325 -10.401 5.447 1.00 28.45 882 ILE A C 1
ATOM 1649 O O . ILE A 1 212 ? 38.395 -11.008 5.487 1.00 28.54 882 ILE A O 1
ATOM 1654 N N . LYS A 1 213 ? 36.732 -10.086 4.303 1.00 29.85 883 LYS A N 1
ATOM 1655 C CA . LYS A 1 213 ? 37.318 -10.486 3.027 1.00 32.08 883 LYS A CA 1
ATOM 1656 C C . LYS A 1 213 ? 37.792 -9.317 2.171 1.00 32.02 883 LYS A C 1
ATOM 1657 O O . LYS A 1 213 ? 38.165 -9.504 1.015 1.00 30.70 883 LYS A O 1
ATOM 1663 N N . SER A 1 214 ? 37.784 -8.118 2.742 1.00 33.38 884 SER A N 1
ATOM 1664 C CA . SER A 1 214 ? 38.195 -6.923 2.012 1.00 35.27 884 SER A CA 1
ATOM 1665 C C . SER A 1 214 ? 39.554 -7.059 1.331 1.00 37.24 884 SER A C 1
ATOM 1666 O O . SER A 1 214 ? 39.753 -6.548 0.228 1.00 37.06 884 SER A O 1
ATOM 1669 N N . HIS A 1 215 ? 40.487 -7.740 1.989 1.00 39.59 885 HIS A N 1
ATOM 1670 C CA . HIS A 1 215 ? 41.828 -7.926 1.437 1.00 42.43 885 HIS A CA 1
ATOM 1671 C C . HIS A 1 215 ? 41.828 -8.744 0.153 1.00 42.68 885 HIS A C 1
ATOM 1672 O O . HIS A 1 215 ? 42.763 -8.657 -0.644 1.00 43.29 885 HIS A O 1
ATOM 1679 N N . MET A 1 216 ? 40.779 -9.534 -0.046 1.00 42.79 886 MET A N 1
ATOM 1680 C CA . MET A 1 216 ? 40.679 -10.380 -1.227 1.00 44.12 886 MET A CA 1
ATOM 1681 C C . MET A 1 216 ? 39.797 -9.772 -2.316 1.00 43.15 886 MET A C 1
ATOM 1682 O O . MET A 1 216 ? 39.906 -10.145 -3.483 1.00 42.73 886 MET A O 1
ATOM 1687 N N . VAL A 1 217 ? 38.928 -8.840 -1.937 1.00 40.98 887 VAL A N 1
ATOM 1688 C CA . VAL A 1 217 ? 38.037 -8.195 -2.897 1.00 38.92 887 VAL A CA 1
ATOM 1689 C C . VAL A 1 217 ? 38.479 -6.775 -3.248 1.00 38.03 887 VAL A C 1
ATOM 1690 O O . VAL A 1 217 ? 37.797 -6.066 -3.990 1.00 36.88 887 VAL A O 1
ATOM 1694 N N . SER A 1 218 ? 39.620 -6.365 -2.705 1.00 36.67 888 SER A N 1
ATOM 1695 C CA . SER A 1 218 ? 40.174 -5.040 -2.970 1.00 35.52 888 SER A CA 1
ATOM 1696 C C . SER A 1 218 ? 39.273 -3.880 -2.554 1.00 34.00 888 SER A C 1
ATOM 1697 O O . SER A 1 218 ? 39.148 -2.898 -3.282 1.00 31.79 888 SER A O 1
ATOM 1700 N N . VAL A 1 219 ? 38.644 -3.996 -1.391 1.00 32.46 889 VAL A N 1
ATOM 1701 C CA . VAL A 1 219 ? 37.787 -2.928 -0.890 1.00 31.81 889 VAL A CA 1
ATOM 1702 C C . VAL A 1 219 ? 38.518 -2.313 0.291 1.00 31.74 889 VAL A C 1
ATOM 1703 O O . VAL A 1 219 ? 38.927 -3.018 1.209 1.00 31.81 889 VAL A O 1
ATOM 1707 N N . ASP A 1 220 ? 38.684 -0.998 0.267 1.00 32.36 890 ASP A N 1
ATOM 1708 C CA . ASP A 1 220 ? 39.396 -0.319 1.341 1.00 32.98 890 ASP A CA 1
ATOM 1709 C C . ASP A 1 220 ? 38.472 0.187 2.440 1.00 31.61 890 ASP A C 1
ATOM 1710 O O . ASP A 1 220 ? 37.399 0.723 2.166 1.00 29.79 890 ASP A O 1
ATOM 1715 N N . PHE A 1 221 ? 38.897 -0.006 3.684 1.00 30.40 891 PHE A N 1
ATOM 1716 C CA . PHE A 1 221 ? 38.142 0.442 4.847 1.00 30.08 891 PHE A CA 1
ATOM 1717 C C . PHE A 1 221 ? 38.978 1.455 5.625 1.00 30.64 891 PHE A C 1
ATOM 1718 O O . PHE A 1 221 ? 40.101 1.161 6.031 1.00 30.90 891 PHE A O 1
ATOM 1726 N N . PRO A 1 222 ? 38.451 2.673 5.819 1.00 30.14 892 PRO A N 1
ATOM 1727 C CA . PRO A 1 222 ? 39.195 3.688 6.569 1.00 30.87 892 PRO A CA 1
ATOM 1728 C C . PRO A 1 222 ? 39.414 3.196 8.000 1.00 30.62 892 PRO A C 1
ATOM 1729 O O . PRO A 1 222 ? 38.639 2.385 8.507 1.00 28.02 892 PRO A O 1
ATOM 1733 N N . GLU A 1 223 ? 40.461 3.702 8.645 1.00 32.89 893 GLU A N 1
ATOM 1734 C CA . GLU A 1 223 ? 40.825 3.301 10.003 1.00 33.34 893 GLU A CA 1
ATOM 1735 C C . GLU A 1 223 ? 39.701 3.238 11.038 1.00 33.85 893 GLU A C 1
ATOM 1736 O O . GLU A 1 223 ? 39.481 2.185 11.639 1.00 33.38 893 GLU A O 1
ATOM 1738 N N . MET A 1 224 ? 38.999 4.348 11.265 1.00 35.09 894 MET A N 1
ATOM 1739 C CA . MET A 1 224 ? 37.922 4.356 12.256 1.00 35.68 894 MET A CA 1
ATOM 1740 C C . MET A 1 224 ? 36.845 3.314 12.000 1.00 34.88 894 MET A C 1
ATOM 1741 O O . MET A 1 224 ? 36.413 2.624 12.924 1.00 34.13 894 MET A O 1
ATOM 1746 N N . MET A 1 225 ? 36.400 3.213 10.753 1.00 33.99 895 MET A N 1
ATOM 1747 C CA . MET A 1 225 ? 35.373 2.244 10.396 1.00 32.99 895 MET A CA 1
ATOM 1748 C C . MET A 1 225 ? 35.822 0.819 10.661 1.00 31.06 895 MET A C 1
ATOM 1749 O O . MET A 1 225 ? 35.114 0.046 11.299 1.00 30.21 895 MET A O 1
ATOM 1754 N N . ALA A 1 226 ? 36.997 0.473 10.152 1.00 30.50 896 ALA A N 1
ATOM 1755 C CA . ALA A 1 226 ? 37.539 -0.863 10.329 1.00 29.47 896 ALA A CA 1
ATOM 1756 C C . ALA A 1 226 ? 37.470 -1.284 11.788 1.00 30.37 896 ALA A C 1
ATOM 1757 O O . ALA A 1 226 ? 37.053 -2.399 12.108 1.00 28.99 896 ALA A O 1
ATOM 1759 N N . GLU A 1 227 ? 37.868 -0.371 12.668 1.00 28.44 897 GLU A N 1
ATOM 1760 C CA . GLU A 1 227 ? 37.871 -0.632 14.099 1.00 29.69 897 GLU A CA 1
ATOM 1761 C C . GLU A 1 227 ? 36.465 -0.805 14.654 1.00 26.98 897 GLU A C 1
ATOM 1762 O O . GLU A 1 227 ? 36.212 -1.735 15.410 1.00 26.52 897 GLU A O 1
ATOM 1768 N N . ILE A 1 228 ? 35.545 0.078 14.281 1.00 25.81 898 ILE A N 1
ATOM 1769 C CA . ILE A 1 228 ? 34.174 -0.045 14.766 1.00 24.17 898 ILE A CA 1
ATOM 1770 C C . ILE A 1 228 ? 33.554 -1.359 14.307 1.00 22.73 898 ILE A C 1
ATOM 1771 O O . ILE A 1 228 ? 32.856 -2.034 15.066 1.00 21.87 898 ILE A O 1
ATOM 1776 N N . ILE A 1 229 ? 33.819 -1.714 13.057 1.00 20.05 899 ILE A N 1
ATOM 1777 C CA . ILE A 1 229 ? 33.264 -2.927 12.463 1.00 22.58 899 ILE A CA 1
ATOM 1778 C C . ILE A 1 229 ? 33.864 -4.224 13.001 1.00 22.77 899 ILE A C 1
ATOM 1779 O O . ILE A 1 229 ? 33.221 -5.275 12.962 1.00 25.03 899 ILE A O 1
ATOM 1784 N N . SER A 1 230 ? 35.084 -4.162 13.517 1.00 22.31 900 SER A N 1
ATOM 1785 C CA . SER A 1 230 ? 35.708 -5.366 14.042 1.00 22.57 900 SER A CA 1
ATOM 1786 C C . SER A 1 230 ? 35.542 -5.494 15.555 1.00 23.46 900 SER A C 1
ATOM 1787 O O . SER A 1 230 ? 35.701 -6.580 16.109 1.00 21.83 900 SER A O 1
ATOM 1790 N N . VAL A 1 231 ? 35.192 -4.396 16.220 1.00 24.34 901 VAL A N 1
ATOM 1791 C CA . VAL A 1 231 ? 35.026 -4.420 17.670 1.00 23.82 901 VAL A CA 1
ATOM 1792 C C . VAL A 1 231 ? 33.586 -4.242 18.148 1.00 24.46 901 VAL A C 1
ATOM 1793 O O . VAL A 1 231 ? 33.116 -5.004 18.989 1.00 26.48 901 VAL A O 1
ATOM 1797 N N . GLN A 1 232 ? 32.885 -3.243 17.617 1.00 21.73 902 GLN A N 1
ATOM 1798 C CA . GLN A 1 232 ? 31.514 -2.979 18.033 1.00 23.36 902 GLN A CA 1
ATOM 1799 C C . GLN A 1 232 ? 30.447 -3.755 17.258 1.00 21.83 902 GLN A C 1
ATOM 1800 O O . GLN A 1 232 ? 29.533 -4.324 17.853 1.00 20.65 902 GLN A O 1
ATOM 1806 N N . VAL A 1 233 ? 30.552 -3.777 15.935 1.00 21.65 903 VAL A N 1
ATOM 1807 C CA . VAL A 1 233 ? 29.556 -4.482 15.132 1.00 20.94 903 VAL A CA 1
ATOM 1808 C C . VAL A 1 233 ? 29.362 -5.954 15.532 1.00 20.27 903 VAL A C 1
ATOM 1809 O O . VAL A 1 233 ? 28.232 -6.444 15.570 1.00 19.33 903 VAL A O 1
ATOM 1813 N N . PRO A 1 234 ? 30.454 -6.682 15.840 1.00 20.81 904 PRO A N 1
ATOM 1814 C CA . PRO A 1 234 ? 30.286 -8.091 16.228 1.00 21.02 904 PRO A CA 1
ATOM 1815 C C . PRO A 1 234 ? 29.434 -8.258 17.496 1.00 22.26 904 PRO A C 1
ATOM 1816 O O . PRO A 1 234 ? 28.746 -9.267 17.667 1.00 23.59 904 PRO A O 1
ATOM 1820 N N . LYS A 1 235 ? 29.488 -7.272 18.386 1.00 22.71 905 LYS A N 1
ATOM 1821 C CA . LYS A 1 235 ? 28.698 -7.317 19.612 1.00 22.48 905 LYS A CA 1
ATOM 1822 C C . LYS A 1 235 ? 27.218 -7.236 19.266 1.00 23.68 905 LYS A C 1
ATOM 1823 O O . LYS A 1 235 ? 26.373 -7.815 19.949 1.00 22.47 905 LYS A O 1
ATOM 1829 N N . ILE A 1 236 ? 26.900 -6.506 18.203 1.00 23.75 906 ILE A N 1
ATOM 1830 C CA . ILE A 1 236 ? 25.520 -6.414 17.770 1.00 22.49 906 ILE A CA 1
ATOM 1831 C C . ILE A 1 236 ? 25.159 -7.760 17.131 1.00 23.08 906 ILE A C 1
ATOM 1832 O O . ILE A 1 236 ? 24.141 -8.370 17.464 1.00 24.64 906 ILE A O 1
ATOM 1837 N N . LEU A 1 237 ? 26.009 -8.228 16.220 1.00 20.86 907 LEU A N 1
ATOM 1838 C CA . LEU A 1 237 ? 25.765 -9.493 15.532 1.00 21.73 907 LEU A CA 1
ATOM 1839 C C . LEU A 1 237 ? 25.712 -10.709 16.465 1.00 22.42 907 LEU A C 1
ATOM 1840 O O . LEU A 1 237 ? 25.043 -11.693 16.158 1.00 21.97 907 LEU A O 1
ATOM 1845 N N . SER A 1 238 ? 26.400 -10.643 17.601 1.00 21.35 908 SER A N 1
ATOM 1846 C CA . SER A 1 238 ? 26.401 -11.764 18.542 1.00 23.51 908 SER A CA 1
ATOM 1847 C C . SER A 1 238 ? 25.333 -11.648 19.631 1.00 24.46 908 SER A C 1
ATOM 1848 O O . SER A 1 238 ? 25.315 -12.440 20.576 1.00 25.40 908 SER A O 1
ATOM 1851 N N . GLY A 1 239 ? 24.458 -10.652 19.506 1.00 23.25 909 GLY A N 1
ATOM 1852 C CA . GLY A 1 239 ? 23.388 -10.470 20.476 1.00 23.86 909 GLY A CA 1
ATOM 1853 C C . GLY A 1 239 ? 23.732 -9.813 21.802 1.00 22.97 909 GLY A C 1
ATOM 1854 O O . GLY A 1 239 ? 22.934 -9.851 22.734 1.00 25.64 909 GLY A O 1
ATOM 1855 N N . LYS A 1 240 ? 24.912 -9.214 21.900 1.00 23.52 910 LYS A N 1
ATOM 1856 C CA . LYS A 1 240 ? 25.327 -8.551 23.128 1.00 24.38 910 LYS A CA 1
ATOM 1857 C C . LYS A 1 240 ? 24.745 -7.148 23.221 1.00 24.16 910 LYS A C 1
ATOM 1858 O O . LYS A 1 240 ? 24.495 -6.633 24.307 1.00 24.53 910 LYS A O 1
ATOM 1864 N N . VAL A 1 241 ? 24.553 -6.534 22.062 1.00 25.18 911 VAL A N 1
ATOM 1865 C CA . VAL A 1 241 ? 23.995 -5.194 21.966 1.00 23.62 911 VAL A CA 1
ATOM 1866 C C . VAL A 1 241 ? 22.748 -5.335 21.111 1.00 25.53 911 VAL A C 1
ATOM 1867 O O . VAL A 1 241 ? 22.798 -5.919 20.032 1.00 25.33 911 VAL A O 1
ATOM 1871 N N . LYS A 1 242 ? 21.626 -4.811 21.591 1.00 24.49 912 LYS A N 1
ATOM 1872 C CA . LYS A 1 242 ? 20.381 -4.943 20.857 1.00 26.45 912 LYS A CA 1
ATOM 1873 C C . LYS A 1 242 ? 19.590 -3.653 20.791 1.00 25.33 912 LYS A C 1
ATOM 1874 O O . LYS A 1 242 ? 19.653 -2.824 21.694 1.00 25.67 912 LYS A O 1
ATOM 1880 N N . PRO A 1 243 ? 18.826 -3.473 19.711 1.00 25.75 913 PRO A N 1
ATOM 1881 C CA . PRO A 1 243 ? 18.017 -2.265 19.556 1.00 27.21 913 PRO A CA 1
ATOM 1882 C C . PRO A 1 243 ? 16.804 -2.278 20.479 1.00 28.81 913 PRO A C 1
ATOM 1883 O O . PRO A 1 243 ? 16.331 -3.336 20.904 1.00 27.23 913 PRO A O 1
ATOM 1887 N N . ILE A 1 244 ? 16.320 -1.089 20.809 1.00 28.81 914 ILE A N 1
ATOM 1888 C CA . ILE A 1 244 ? 15.149 -0.958 21.650 1.00 29.89 914 ILE A CA 1
ATOM 1889 C C . ILE A 1 244 ? 13.990 -0.775 20.683 1.00 30.07 914 ILE A C 1
ATOM 1890 O O . ILE A 1 244 ? 13.898 0.242 19.999 1.00 28.82 914 ILE A O 1
ATOM 1895 N N . TYR A 1 245 ? 13.127 -1.778 20.590 1.00 29.92 915 TYR A N 1
ATOM 1896 C CA . TYR A 1 245 ? 11.990 -1.677 19.698 1.00 29.75 915 TYR A CA 1
ATOM 1897 C C . TYR A 1 245 ? 10.796 -1.139 20.463 1.00 29.42 915 TYR A C 1
ATOM 1898 O O . TYR A 1 245 ? 10.668 -1.362 21.665 1.00 30.98 915 TYR A O 1
ATOM 1907 N N . PHE A 1 246 ? 9.936 -0.408 19.769 1.00 28.16 916 PHE A N 1
ATOM 1908 C CA . PHE A 1 246 ? 8.736 0.118 20.391 1.00 28.04 916 PHE A CA 1
ATOM 1909 C C . PHE A 1 246 ? 7.728 -1.022 20.416 1.00 30.22 916 PHE A C 1
ATOM 1910 O O . PHE A 1 246 ? 7.060 -1.265 21.422 1.00 28.79 916 PHE A O 1
ATOM 1918 N N . HIS A 1 247 ? 7.645 -1.730 19.294 1.00 31.50 917 HIS A N 1
ATOM 1919 C CA . HIS A 1 247 ? 6.732 -2.854 19.156 1.00 34.72 917 HIS A CA 1
ATOM 1920 C C . HIS A 1 247 ? 7.541 -4.138 19.147 1.00 38.35 917 HIS A C 1
ATOM 1921 O O . HIS A 1 247 ? 8.754 -4.111 18.952 1.00 40.12 917 HIS A O 1
ATOM 1928 N N . THR A 1 248 ? 6.878 -5.266 19.355 1.00 40.99 918 THR A N 1
ATOM 1929 C CA . THR A 1 248 ? 7.591 -6.533 19.379 1.00 43.49 918 THR A CA 1
ATOM 1930 C C . THR A 1 248 ? 7.639 -7.153 17.989 1.00 44.12 918 THR A C 1
ATOM 1931 O O . THR A 1 248 ? 6.789 -6.789 17.148 1.00 44.48 918 THR A O 1
ATOM 1935 N N . GLY B 2 15 ? 39.428 0.993 23.515 1.00 39.44 741 GLY B N 1
ATOM 1936 C CA . GLY B 2 15 ? 38.719 2.226 23.061 1.00 39.53 741 GLY B CA 1
ATOM 1937 C C . GLY B 2 15 ? 39.182 2.710 21.701 1.00 39.04 741 GLY B C 1
ATOM 1938 O O . GLY B 2 15 ? 40.363 2.603 21.362 1.00 38.70 741 GLY B O 1
ATOM 1939 N N . ASN B 2 16 ? 38.251 3.254 20.921 1.00 37.21 742 ASN B N 1
ATOM 1940 C CA . ASN B 2 16 ? 38.561 3.752 19.587 1.00 35.79 742 ASN B CA 1
ATOM 1941 C C . ASN B 2 16 ? 39.295 5.092 19.677 1.00 35.35 742 ASN B C 1
ATOM 1942 O O . ASN B 2 16 ? 38.677 6.153 19.743 1.00 34.82 742 ASN B O 1
ATOM 1947 N N . ALA B 2 17 ? 40.622 5.027 19.673 1.00 34.07 743 ALA B N 1
ATOM 1948 C CA . ALA B 2 17 ? 41.472 6.209 19.783 1.00 33.61 743 ALA B CA 1
ATOM 1949 C C . ALA B 2 17 ? 41.088 7.375 18.879 1.00 32.01 743 ALA B C 1
ATOM 1950 O O . ALA B 2 17 ? 40.885 8.492 19.350 1.00 30.99 743 ALA B O 1
ATOM 1952 N N . ALA B 2 18 ? 41.001 7.121 17.579 1.00 32.51 744 ALA B N 1
ATOM 1953 C CA . ALA B 2 18 ? 40.656 8.172 16.628 1.00 31.45 744 ALA B CA 1
ATOM 1954 C C . ALA B 2 18 ? 39.284 8.768 16.919 1.00 32.43 744 ALA B C 1
ATOM 1955 O O . ALA B 2 18 ? 39.088 9.978 16.798 1.00 31.60 744 ALA B O 1
ATOM 1957 N N . LEU B 2 19 ? 38.340 7.915 17.307 1.00 30.75 745 LEU B N 1
ATOM 1958 C CA . LEU B 2 19 ? 36.991 8.363 17.609 1.00 31.48 745 LEU B CA 1
ATOM 1959 C C . LEU B 2 19 ? 36.945 9.193 18.885 1.00 30.11 745 LEU B C 1
ATOM 1960 O O . LEU B 2 19 ? 36.324 10.253 18.913 1.00 27.47 745 LEU B O 1
ATOM 1965 N N . ARG B 2 20 ? 37.595 8.713 19.943 1.00 29.84 746 ARG B N 1
ATOM 1966 C CA . ARG B 2 20 ? 37.604 9.442 21.208 1.00 31.12 746 ARG B CA 1
ATOM 1967 C C . ARG B 2 20 ? 38.179 10.836 20.995 1.00 31.15 746 ARG B C 1
ATOM 1968 O O . ARG B 2 20 ? 37.729 11.805 21.606 1.00 32.42 746 ARG B O 1
ATOM 1976 N N . TYR B 2 21 ? 39.170 10.938 20.117 1.00 30.29 747 TYR B N 1
ATOM 1977 C CA . TYR B 2 21 ? 39.787 12.226 19.837 1.00 30.88 747 TYR B CA 1
ATOM 1978 C C . TYR B 2 21 ? 38.760 13.204 19.279 1.00 29.79 747 TYR B C 1
ATOM 1979 O O . TYR B 2 21 ? 38.673 14.347 19.728 1.00 26.95 747 TYR B O 1
ATOM 1988 N N . LEU B 2 22 ? 37.993 12.751 18.290 1.00 29.50 748 LEU B N 1
ATOM 1989 C CA . LEU B 2 22 ? 36.967 13.583 17.668 1.00 29.83 748 LEU B CA 1
ATOM 1990 C C . LEU B 2 22 ? 35.917 13.996 18.683 1.00 29.66 748 LEU B C 1
ATOM 1991 O O . LEU B 2 22 ? 35.398 15.109 18.638 1.00 28.18 748 LEU B O 1
ATOM 1996 N N . LEU B 2 23 ? 35.602 13.082 19.593 1.00 30.40 749 LEU B N 1
ATOM 1997 C CA . LEU B 2 23 ? 34.605 13.340 20.620 1.00 33.12 749 LEU B CA 1
ATOM 1998 C C . LEU B 2 23 ? 35.054 14.411 21.609 1.00 34.70 749 LEU B C 1
ATOM 1999 O O . LEU B 2 23 ? 34.263 15.260 22.011 1.00 35.80 749 LEU B O 1
ATOM 2004 N N . GLY B 2 24 ? 36.322 14.368 21.999 1.00 35.89 750 GLY B N 1
ATOM 2005 C CA . GLY B 2 24 ? 36.826 15.342 22.947 1.00 38.91 750 GLY B CA 1
ATOM 2006 C C . GLY B 2 24 ? 37.502 16.538 22.307 1.00 39.88 750 GLY B C 1
ATOM 2007 O O . GLY B 2 24 ? 38.016 17.406 23.006 1.00 39.59 750 GLY B O 1
ATOM 2008 N N . ALA B 2 25 ? 37.509 16.581 20.979 1.00 41.70 751 ALA B N 1
ATOM 2009 C CA . ALA B 2 25 ? 38.127 17.678 20.243 1.00 43.74 751 ALA B CA 1
ATOM 2010 C C . ALA B 2 25 ? 37.171 18.8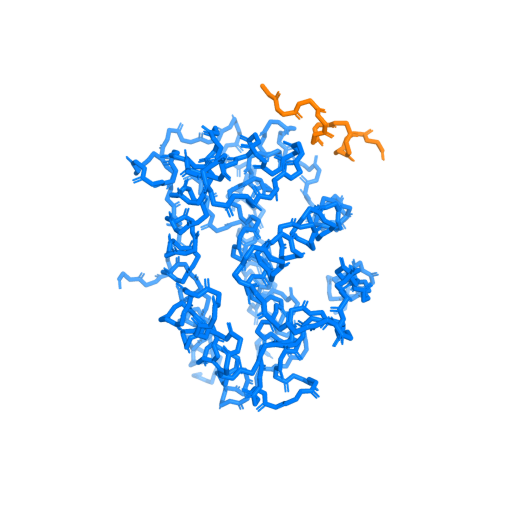58 20.160 1.00 45.59 751 ALA B C 1
ATOM 2011 O O . ALA B 2 25 ? 36.586 19.059 19.073 1.00 47.27 751 ALA B O 1
#

Solvent-accessible surface area: 11599 Å² total; per-residue (Å²): 136,141,29,41,101,45,3,61,86,36,59,49,58,119,26,61,3,59,21,75,73,144,112,110,33,44,23,30,44,0,4,27,16,26,11,60,7,6,29,92,21,0,46,57,17,0,124,12,0,45,47,6,45,30,0,112,103,6,82,42,84,4,5,16,16,0,0,11,15,5,2,15,6,6,29,5,0,18,4,0,36,60,0,50,72,77,38,118,7,50,66,0,42,22,0,56,32,0,35,0,63,81,131,24,1,126,63,0,152,12,92,74,24,0,62,102,5,70,93,3,0,66,39,0,26,153,32,144,8,56,72,80,11,5,22,0,0,11,0,0,4,0,0,7,8,14,26,101,99,32,21,72,48,58,68,109,0,71,45,17,25,125,76,3,37,39,28,0,67,174,41,28,99,155,77,64,70,57,42,60,124,57,0,1,83,2,7,16,38,0,18,45,9,4,101,75,15,7,72,37,12,54,63,6,31,107,90,16,136,152,34,81,6,103,31,29,83,10,7,28,70,0,0,64,67,23,1,37,72,6,39,80,26,122,1,110,31,62,98,62,51,186,120,6,78,49,0,112,160,48,0,58,98

Organism: Homo sapiens (NCBI:txid9606)